Protein AF-A0A151S346-F1 (afdb_monomer)

Radius of gyration: 17.93 Å; Cα contacts (8 Å, |Δi|>4): 193; chains: 1; bounding box: 49×35×42 Å

Structure (mmCIF, N/CA/C/O backbone):
data_AF-A0A151S346-F1
#
_entry.id   AF-A0A151S346-F1
#
loop_
_atom_site.group_PDB
_atom_site.id
_atom_site.type_symbol
_atom_site.label_atom_id
_atom_site.label_alt_id
_atom_site.label_comp_id
_atom_site.label_asym_id
_atom_site.label_entity_id
_atom_site.label_seq_id
_atom_site.pdbx_PDB_ins_code
_atom_site.Cartn_x
_atom_site.Cartn_y
_atom_site.Cartn_z
_atom_site.occupancy
_atom_site.B_iso_or_equiv
_atom_site.auth_seq_id
_atom_site.auth_comp_id
_atom_site.auth_asym_id
_atom_site.auth_atom_id
_atom_site.pdbx_PDB_model_num
ATOM 1 N N . MET A 1 1 ? 10.507 6.221 -5.986 1.00 76.12 1 MET A N 1
ATOM 2 C CA . MET A 1 1 ? 10.106 4.818 -6.201 1.00 76.12 1 MET A CA 1
ATOM 3 C C . MET A 1 1 ? 8.639 4.755 -6.568 1.00 76.12 1 MET A C 1
ATOM 5 O O . MET A 1 1 ? 8.384 4.612 -7.746 1.00 76.12 1 MET A O 1
ATOM 9 N N . LEU A 1 2 ? 7.709 5.004 -5.638 1.00 82.38 2 LEU A N 1
ATOM 10 C CA . LEU A 1 2 ? 6.261 4.916 -5.881 1.00 82.38 2 LEU A CA 1
ATOM 11 C C . LEU A 1 2 ? 5.781 5.591 -7.182 1.00 82.38 2 LEU A C 1
ATOM 13 O O . LEU A 1 2 ? 5.258 4.907 -8.049 1.00 82.38 2 LEU A O 1
ATOM 17 N N . LEU A 1 3 ? 6.028 6.898 -7.346 1.00 80.44 3 LEU A N 1
ATOM 18 C CA . LEU A 1 3 ? 5.600 7.651 -8.536 1.00 80.44 3 LEU A CA 1
ATOM 19 C C . LEU A 1 3 ? 6.175 7.070 -9.837 1.00 80.44 3 LEU A C 1
ATOM 21 O O . LEU A 1 3 ? 5.467 6.926 -10.822 1.00 80.44 3 LEU A O 1
ATOM 25 N N . SER A 1 4 ? 7.458 6.701 -9.815 1.00 82.38 4 SER A N 1
ATOM 26 C CA . SER A 1 4 ? 8.146 6.084 -10.951 1.00 82.38 4 SER A CA 1
ATOM 27 C C . SER A 1 4 ? 7.546 4.726 -11.304 1.00 82.38 4 SER A C 1
ATOM 29 O O . SER A 1 4 ? 7.403 4.423 -12.477 1.00 82.38 4 SER A O 1
ATOM 31 N N . THR A 1 5 ? 7.179 3.917 -10.308 1.00 86.12 5 THR A N 1
ATOM 32 C CA . THR A 1 5 ? 6.579 2.597 -10.527 1.00 86.12 5 THR A CA 1
ATOM 33 C C . THR A 1 5 ? 5.213 2.697 -11.205 1.00 86.12 5 THR A C 1
ATOM 35 O O . THR A 1 5 ? 4.898 1.860 -12.042 1.00 86.12 5 THR A O 1
ATOM 38 N N . ILE A 1 6 ? 4.416 3.723 -10.892 1.00 87.56 6 ILE A N 1
ATOM 39 C CA . ILE A 1 6 ? 3.079 3.897 -11.485 1.00 87.56 6 ILE A CA 1
ATOM 40 C C . ILE A 1 6 ? 3.165 4.060 -13.014 1.00 87.56 6 ILE A C 1
ATOM 42 O O . ILE A 1 6 ? 2.290 3.563 -13.710 1.00 87.56 6 ILE A O 1
ATOM 46 N N . PHE A 1 7 ? 4.249 4.632 -13.560 1.00 85.12 7 PHE A N 1
ATOM 47 C CA . PHE A 1 7 ? 4.464 4.688 -15.018 1.00 85.12 7 PHE A CA 1
ATOM 48 C C . PHE A 1 7 ? 4.562 3.313 -15.688 1.00 85.12 7 PHE A C 1
ATOM 50 O O . PHE A 1 7 ? 4.301 3.200 -16.879 1.00 85.12 7 PHE A O 1
ATOM 57 N N . PHE A 1 8 ? 4.957 2.279 -14.944 1.00 88.19 8 PHE A N 1
ATOM 58 C CA . PHE A 1 8 ? 5.071 0.916 -15.459 1.00 88.19 8 PHE A CA 1
ATOM 59 C C . PHE A 1 8 ? 3.771 0.118 -15.304 1.00 88.19 8 PHE A C 1
ATOM 61 O O . PHE A 1 8 ? 3.742 -1.059 -15.656 1.00 88.19 8 PHE A O 1
ATOM 68 N N . TRP A 1 9 ? 2.712 0.705 -14.737 1.00 91.06 9 TRP A N 1
ATOM 69 C CA . TRP A 1 9 ? 1.428 0.034 -14.569 1.00 91.06 9 TRP A CA 1
ATOM 70 C C . TRP A 1 9 ? 0.682 -0.066 -15.904 1.00 91.06 9 TRP A C 1
ATOM 72 O O . TRP A 1 9 ? 0.400 0.943 -16.542 1.00 91.06 9 TRP A O 1
ATOM 82 N N . ASN A 1 10 ? 0.343 -1.292 -16.307 1.00 87.62 10 ASN A N 1
ATOM 83 C CA . ASN A 1 10 ? -0.384 -1.594 -17.539 1.00 87.62 10 ASN A CA 1
ATOM 84 C C . ASN A 1 10 ? -1.702 -2.321 -17.208 1.00 87.62 10 ASN A C 1
ATOM 86 O O . ASN A 1 10 ? -1.866 -3.512 -17.486 1.00 87.62 10 ASN A O 1
ATOM 90 N N . ASN A 1 11 ? -2.600 -1.620 -16.502 1.00 78.00 11 ASN A N 1
ATOM 91 C CA . ASN A 1 11 ? -3.958 -1.996 -16.051 1.00 78.00 11 ASN A CA 1
ATOM 92 C C . ASN A 1 11 ? -4.106 -3.248 -15.163 1.00 78.00 11 ASN A C 1
ATOM 94 O O . ASN A 1 11 ? -5.148 -3.468 -14.547 1.00 78.00 11 ASN A O 1
ATOM 98 N N . ARG A 1 12 ? -3.117 -4.143 -15.135 1.00 84.31 12 ARG A N 1
ATOM 99 C CA . ARG A 1 12 ? -3.181 -5.422 -14.403 1.00 84.31 12 ARG A CA 1
ATOM 100 C C . ARG A 1 12 ? -1.856 -5.836 -13.788 1.00 84.31 12 ARG A C 1
ATOM 102 O O . ARG A 1 12 ? -1.847 -6.638 -12.858 1.00 84.31 12 ARG A O 1
ATOM 109 N N . ALA A 1 13 ? -0.747 -5.340 -14.322 1.00 92.19 13 ALA A N 1
ATOM 110 C CA . ALA A 1 13 ? 0.581 -5.648 -13.828 1.00 92.19 13 ALA A CA 1
ATOM 111 C C . ALA A 1 13 ? 1.557 -4.514 -14.123 1.00 92.19 13 ALA A C 1
ATOM 113 O O . ALA A 1 13 ? 1.335 -3.701 -15.020 1.00 92.19 13 ALA A O 1
ATOM 114 N N . PHE A 1 14 ? 2.653 -4.501 -13.372 1.00 91.56 14 PHE A N 1
ATOM 115 C CA . PHE A 1 14 ? 3.814 -3.685 -13.671 1.00 91.56 14 PHE A CA 1
ATOM 116 C C . PHE A 1 14 ? 4.671 -4.379 -14.721 1.00 91.56 14 PHE A C 1
ATOM 118 O O . PHE A 1 14 ? 5.058 -5.536 -14.543 1.00 91.56 14 PHE A O 1
ATOM 125 N N . GLU A 1 15 ? 4.971 -3.668 -15.798 1.00 90.50 15 GLU A N 1
ATOM 126 C CA . GLU A 1 15 ? 5.877 -4.120 -16.843 1.00 90.50 15 GLU A CA 1
ATOM 127 C C . GLU A 1 15 ? 7.308 -3.719 -16.487 1.00 90.50 15 GLU A C 1
ATOM 129 O O . GLU A 1 15 ? 7.728 -2.579 -16.675 1.00 90.50 15 GLU A O 1
ATOM 134 N N . PHE A 1 16 ? 8.064 -4.664 -15.932 1.00 83.56 16 PHE A N 1
ATOM 135 C CA . PHE A 1 16 ? 9.490 -4.487 -15.692 1.00 83.56 16 PHE A CA 1
ATOM 136 C C . PHE A 1 16 ? 10.301 -5.248 -16.751 1.00 83.56 16 PHE A C 1
ATOM 138 O O . PHE A 1 16 ? 9.824 -6.246 -17.291 1.00 83.56 16 PHE A O 1
ATOM 145 N N . PRO A 1 17 ? 11.565 -4.872 -17.009 1.00 79.88 17 PRO A N 1
ATOM 146 C CA . PRO A 1 17 ? 12.475 -5.629 -17.875 1.00 79.88 17 PRO A CA 1
ATOM 147 C C . PRO A 1 17 ? 12.637 -7.110 -17.510 1.00 79.88 17 PRO A C 1
ATOM 149 O O . PRO A 1 17 ? 12.958 -7.930 -18.365 1.00 79.88 17 PRO A O 1
ATOM 152 N N . CYS A 1 18 ? 12.391 -7.481 -16.251 1.00 76.00 18 CYS A N 1
ATOM 153 C CA . CYS A 1 18 ? 12.375 -8.875 -15.801 1.00 76.00 18 CYS A CA 1
ATOM 154 C C . CYS A 1 18 ? 11.025 -9.599 -15.988 1.00 76.00 18 CYS A C 1
ATOM 156 O O . CYS A 1 18 ? 10.890 -10.734 -15.534 1.00 76.00 18 CYS A O 1
ATOM 158 N N . GLY A 1 19 ? 10.040 -8.967 -16.629 1.00 85.75 19 GLY A N 1
ATOM 159 C CA . GLY A 1 19 ? 8.696 -9.492 -16.864 1.00 85.75 19 GLY A CA 1
ATOM 160 C C . GLY A 1 19 ? 7.604 -8.757 -16.083 1.00 85.75 19 GLY A C 1
ATOM 161 O O . GLY A 1 19 ? 7.856 -7.793 -15.357 1.00 85.75 19 GLY A O 1
ATOM 162 N N . PHE A 1 20 ? 6.370 -9.240 -16.234 1.00 90.31 20 PHE A N 1
ATOM 163 C CA . PHE A 1 20 ? 5.205 -8.688 -15.548 1.00 90.31 20 PHE A CA 1
ATOM 164 C C . PHE A 1 20 ? 5.164 -9.116 -14.082 1.00 90.31 20 PHE A C 1
ATOM 166 O O . PHE A 1 20 ? 5.240 -10.305 -13.771 1.00 90.31 20 PHE A O 1
ATOM 173 N N . VAL A 1 21 ? 4.993 -8.150 -13.181 1.00 92.19 21 VAL A N 1
ATOM 174 C CA . VAL A 1 21 ? 4.899 -8.393 -11.736 1.00 92.19 21 VAL A CA 1
ATOM 175 C C . VAL A 1 21 ? 3.732 -7.589 -11.165 1.00 92.19 21 VAL A C 1
ATOM 177 O O . VAL A 1 21 ? 3.520 -6.444 -11.546 1.00 92.19 21 VAL A O 1
ATOM 180 N N . CYS A 1 22 ? 2.954 -8.158 -10.246 1.00 93.38 22 CYS A N 1
ATOM 181 C CA . CYS A 1 22 ? 1.840 -7.455 -9.606 1.00 93.38 22 CYS A CA 1
ATOM 182 C C . CYS A 1 22 ? 1.671 -7.889 -8.141 1.00 93.38 22 CYS A C 1
ATOM 184 O O . CYS A 1 22 ? 2.033 -9.020 -7.805 1.00 93.38 22 CYS A O 1
ATOM 186 N N . PRO A 1 23 ? 1.123 -7.022 -7.266 1.00 94.75 23 PRO A N 1
ATOM 187 C CA . PRO A 1 23 ? 0.718 -7.428 -5.928 1.00 94.75 23 PRO A CA 1
ATOM 188 C C . PRO A 1 23 ? -0.358 -8.510 -6.002 1.00 94.75 23 PRO A C 1
ATOM 190 O O . PRO A 1 23 ? -1.318 -8.386 -6.763 1.00 94.75 23 PRO A O 1
ATOM 193 N N . THR A 1 24 ? -0.217 -9.550 -5.191 1.00 94.06 24 THR A N 1
ATOM 194 C CA . THR A 1 24 ? -1.154 -10.671 -5.099 1.00 94.06 24 THR A CA 1
ATOM 195 C C . THR A 1 24 ? -1.981 -10.608 -3.818 1.00 94.06 24 THR A C 1
ATOM 197 O O . THR A 1 24 ? -1.682 -9.871 -2.879 1.00 94.06 24 THR A O 1
ATOM 200 N N . LEU A 1 25 ? -3.022 -11.439 -3.740 1.00 93.00 25 LEU A N 1
ATOM 201 C CA . LEU A 1 25 ? -3.840 -11.565 -2.532 1.00 93.00 25 LEU A CA 1
ATOM 202 C C . LEU A 1 25 ? -3.012 -11.979 -1.304 1.00 93.00 25 LEU A C 1
ATOM 204 O O . LEU A 1 25 ? -3.294 -11.525 -0.193 1.00 93.00 25 LEU A O 1
ATOM 208 N N . LEU A 1 26 ? -1.999 -12.828 -1.508 1.00 91.69 26 LEU A N 1
ATOM 209 C CA . LEU A 1 26 ? -1.112 -13.272 -0.440 1.00 91.69 26 LEU A CA 1
ATOM 210 C C . LEU A 1 26 ? -0.222 -12.126 0.042 1.00 91.69 26 LEU A C 1
ATOM 212 O O . LEU A 1 26 ? -0.079 -11.957 1.246 1.00 91.69 26 LEU A O 1
ATOM 216 N N . ASP A 1 27 ? 0.281 -11.290 -0.868 1.00 93.00 27 ASP A N 1
ATOM 217 C CA . ASP A 1 27 ? 1.080 -10.116 -0.501 1.00 93.00 27 ASP A CA 1
ATOM 218 C C . ASP A 1 27 ? 0.282 -9.155 0.388 1.00 93.00 27 ASP A C 1
ATOM 220 O O . ASP A 1 27 ? 0.772 -8.701 1.422 1.00 93.00 27 ASP A O 1
ATOM 224 N N . ILE A 1 28 ? -0.981 -8.892 0.033 1.00 92.88 28 ILE A N 1
ATOM 225 C CA . ILE A 1 28 ? -1.872 -8.053 0.845 1.00 92.88 28 ILE A CA 1
ATOM 226 C C . ILE A 1 28 ? -2.098 -8.675 2.224 1.00 92.88 28 ILE A C 1
ATOM 228 O O . ILE A 1 28 ? -2.015 -7.969 3.232 1.00 92.88 28 ILE A O 1
ATOM 232 N N . ALA A 1 29 ? -2.352 -9.984 2.293 1.00 90.81 29 ALA A N 1
ATOM 233 C CA . ALA A 1 29 ? -2.541 -10.689 3.557 1.00 90.81 29 ALA A CA 1
ATOM 234 C C . ALA A 1 29 ? -1.277 -10.668 4.429 1.00 90.81 29 ALA A C 1
ATOM 236 O O . ALA A 1 29 ? -1.372 -10.435 5.629 1.00 90.81 29 ALA A O 1
ATOM 237 N N . SER A 1 30 ? -0.094 -10.837 3.841 1.00 90.00 30 SER A N 1
ATOM 238 C CA . SER A 1 30 ? 1.178 -10.756 4.560 1.00 90.00 30 SER A CA 1
ATOM 239 C C . SER A 1 30 ? 1.426 -9.348 5.105 1.00 90.00 30 SER A C 1
ATOM 241 O O . SER A 1 30 ? 1.758 -9.194 6.280 1.00 90.00 30 SER A O 1
ATOM 243 N N . ILE A 1 31 ? 1.217 -8.311 4.286 1.00 90.25 31 ILE A N 1
ATOM 244 C CA . ILE A 1 31 ? 1.458 -6.916 4.678 1.00 90.25 31 ILE A CA 1
ATOM 245 C C . ILE A 1 31 ? 0.472 -6.460 5.762 1.00 90.25 31 ILE A C 1
ATOM 247 O O . ILE A 1 31 ? 0.884 -5.815 6.723 1.00 90.25 31 ILE A O 1
ATOM 251 N N . THR A 1 32 ? -0.814 -6.780 5.614 1.00 87.81 32 THR A N 1
ATOM 252 C CA . THR A 1 32 ? -1.883 -6.284 6.503 1.00 87.81 32 THR A CA 1
ATOM 253 C C . THR A 1 32 ? -2.211 -7.226 7.662 1.00 87.81 32 THR A C 1
ATOM 255 O O . THR A 1 32 ? -2.831 -6.817 8.638 1.00 87.81 32 THR A O 1
ATOM 258 N N . GLY A 1 33 ? -1.852 -8.505 7.564 1.00 86.25 33 GLY A N 1
ATOM 259 C CA . GLY A 1 33 ? -2.284 -9.540 8.507 1.00 86.25 33 GLY A CA 1
ATOM 260 C C . GLY A 1 33 ? -3.758 -9.924 8.375 1.00 86.25 33 GLY A C 1
ATOM 261 O O . GLY A 1 33 ? -4.266 -10.678 9.204 1.00 86.25 33 GLY A O 1
ATOM 262 N N . LEU A 1 34 ? -4.463 -9.413 7.360 1.00 85.25 34 LEU A N 1
ATOM 263 C CA . LEU A 1 34 ? -5.871 -9.715 7.128 1.00 85.25 34 LEU A CA 1
ATOM 264 C C . LEU A 1 34 ? -6.026 -11.049 6.395 1.00 85.25 34 LEU A C 1
ATOM 266 O O . LEU A 1 34 ? -5.273 -11.377 5.474 1.00 85.25 34 LEU A O 1
ATOM 270 N N . ALA A 1 35 ? -7.039 -11.819 6.794 1.00 81.44 35 ALA A N 1
ATOM 271 C CA . ALA A 1 35 ? -7.285 -13.133 6.222 1.00 81.44 35 ALA A CA 1
ATOM 272 C C . ALA A 1 35 ? -7.601 -13.032 4.712 1.00 81.44 35 ALA A C 1
ATOM 274 O O . ALA A 1 35 ? -8.504 -12.287 4.314 1.00 81.44 35 ALA A O 1
ATOM 27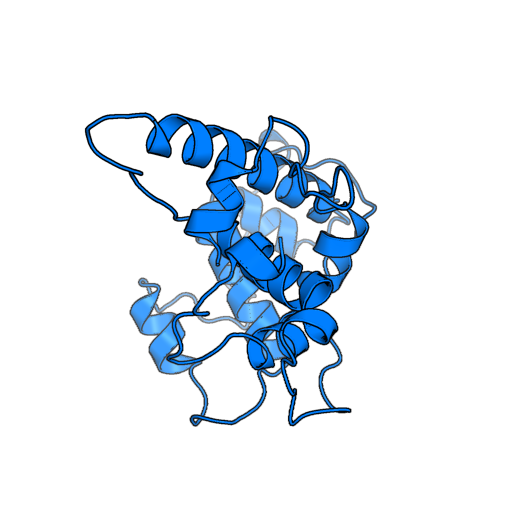5 N N . PRO A 1 36 ? -6.910 -13.808 3.855 1.00 80.69 36 PRO A N 1
ATOM 276 C CA . PRO A 1 36 ? -7.162 -13.812 2.416 1.00 80.69 36 PRO A CA 1
ATOM 277 C C . PRO A 1 36 ? -8.446 -14.558 2.040 1.00 80.69 36 PRO A C 1
ATOM 279 O O . PRO A 1 36 ? -8.899 -14.456 0.906 1.00 80.69 36 PRO A O 1
ATOM 282 N N . ILE A 1 37 ? -9.038 -15.311 2.968 1.00 82.62 37 ILE A N 1
ATOM 283 C CA . ILE A 1 37 ? -10.231 -16.129 2.749 1.00 82.62 37 ILE A CA 1
ATOM 284 C C . ILE A 1 37 ? -11.269 -15.757 3.802 1.00 82.62 37 ILE A C 1
ATOM 286 O O . ILE A 1 37 ? -10.944 -15.592 4.977 1.00 82.62 37 ILE A O 1
ATOM 290 N N . GLY A 1 38 ? -12.515 -15.640 3.362 1.00 79.88 38 GLY A N 1
ATOM 291 C CA . GLY A 1 38 ? -13.639 -15.257 4.195 1.00 79.88 38 GLY A CA 1
ATOM 292 C C . GLY A 1 38 ? -14.897 -15.017 3.368 1.00 79.88 38 GLY A C 1
ATOM 293 O O . GLY A 1 38 ? -14.881 -15.114 2.138 1.00 79.88 38 GLY A O 1
ATOM 294 N N . ASP A 1 39 ? -15.970 -14.670 4.058 1.00 79.81 39 ASP A N 1
ATOM 295 C CA . ASP A 1 39 ? -17.230 -14.210 3.508 1.00 79.81 39 ASP A CA 1
ATOM 296 C C . ASP A 1 39 ? -17.027 -12.946 2.668 1.00 79.81 39 ASP A C 1
ATOM 298 O O . ASP A 1 39 ? -16.137 -12.119 2.910 1.00 79.81 39 ASP A O 1
ATOM 302 N N . ARG A 1 40 ? -17.870 -12.794 1.646 1.00 73.25 40 ARG A N 1
ATOM 303 C CA . ARG A 1 40 ? -17.885 -11.578 0.834 1.00 73.25 40 ARG A CA 1
ATOM 304 C C . ARG A 1 40 ? -18.410 -10.415 1.666 1.00 73.25 40 ARG A C 1
ATOM 306 O O . ARG A 1 40 ? -19.367 -10.560 2.422 1.00 73.25 40 ARG A O 1
ATOM 313 N N . PHE A 1 41 ? -17.783 -9.261 1.489 1.00 72.81 41 PHE A N 1
ATOM 314 C CA . PHE A 1 41 ? -18.257 -8.022 2.076 1.00 72.81 41 PHE A CA 1
ATOM 315 C C . PHE A 1 41 ? -19.475 -7.510 1.294 1.00 72.81 41 PHE A C 1
ATOM 317 O O . PHE A 1 41 ? -19.370 -7.280 0.089 1.00 72.81 41 PHE A O 1
ATOM 324 N N . TYR A 1 42 ? -20.606 -7.338 1.979 1.00 70.75 42 TYR A N 1
ATOM 325 C CA . TYR A 1 42 ? -21.814 -6.708 1.444 1.00 70.75 42 TYR A CA 1
ATOM 326 C C . TYR A 1 42 ? -22.143 -5.490 2.319 1.00 70.75 42 TYR A C 1
ATOM 328 O O . TYR A 1 42 ? -22.541 -5.695 3.466 1.00 70.75 42 TYR A O 1
ATOM 336 N N . PRO A 1 43 ? -21.954 -4.251 1.825 1.00 61.53 43 PRO A N 1
ATOM 337 C CA . PRO A 1 43 ? -22.199 -3.035 2.605 1.00 61.53 43 PRO A CA 1
ATOM 338 C C . PRO A 1 43 ? -23.625 -2.971 3.166 1.00 61.53 43 PRO A C 1
ATOM 340 O O . PRO A 1 43 ? -23.817 -2.591 4.316 1.00 61.53 43 PRO A O 1
ATOM 343 N N . ASP A 1 44 ? -24.598 -3.428 2.374 1.00 64.25 44 ASP A N 1
ATOM 344 C CA . ASP A 1 44 ? -26.031 -3.350 2.684 1.00 64.25 44 ASP A CA 1
ATOM 345 C C . ASP A 1 44 ? -26.501 -4.424 3.680 1.00 64.25 44 ASP A C 1
ATOM 347 O O . ASP A 1 44 ? -27.643 -4.415 4.117 1.00 64.25 44 ASP A O 1
ATOM 351 N N . ALA A 1 45 ? -25.634 -5.371 4.056 1.00 64.00 45 ALA A N 1
ATOM 352 C CA . ALA A 1 45 ? -25.980 -6.450 4.984 1.00 64.00 45 ALA A CA 1
ATOM 353 C C . ALA A 1 45 ? -25.872 -6.044 6.469 1.00 64.00 45 ALA A C 1
ATOM 355 O O . ALA A 1 45 ? -25.997 -6.900 7.349 1.00 64.00 45 ALA A O 1
ATOM 356 N N . PHE A 1 46 ? -25.579 -4.772 6.751 1.00 60.12 46 PHE A N 1
ATOM 357 C CA . PHE A 1 46 ? -25.340 -4.244 8.093 1.00 60.12 46 PHE A CA 1
ATOM 358 C C . PHE A 1 46 ? -26.335 -3.115 8.394 1.00 60.12 46 PHE A C 1
ATOM 360 O O . PHE A 1 46 ? -26.042 -1.946 8.171 1.00 60.12 46 PHE A O 1
ATOM 367 N N . GLU A 1 47 ? -27.523 -3.483 8.885 1.00 52.31 47 GLU A N 1
ATOM 368 C CA . GLU A 1 47 ? -28.584 -2.538 9.283 1.00 52.31 47 GLU A CA 1
ATOM 369 C C . GLU A 1 47 ? -28.520 -2.136 10.772 1.00 52.31 47 GLU A C 1
ATOM 371 O O . GLU A 1 47 ? -29.179 -1.185 11.185 1.00 52.31 47 GLU A O 1
ATOM 376 N N . GLU A 1 48 ? -27.737 -2.833 11.602 1.00 52.22 48 GLU A N 1
ATOM 377 C CA . GLU A 1 48 ? -27.764 -2.642 13.058 1.00 52.22 48 GLU A CA 1
ATOM 378 C C . GLU A 1 48 ? -26.802 -1.547 13.543 1.00 52.22 48 GLU A C 1
ATOM 380 O O . GLU A 1 48 ? -25.578 -1.681 13.502 1.00 52.22 48 GLU A O 1
ATOM 385 N N . GLU A 1 49 ? -27.381 -0.472 14.078 1.00 47.00 49 GLU A N 1
ATOM 386 C CA . GLU A 1 49 ? -26.686 0.617 14.761 1.00 47.00 49 GLU A CA 1
ATOM 387 C C . GLU A 1 49 ? -26.223 0.147 16.155 1.00 47.00 49 GLU A C 1
ATOM 389 O O . GLU A 1 49 ? -26.911 0.293 17.166 1.00 47.00 49 GLU A O 1
ATOM 394 N N . ILE A 1 50 ? -25.055 -0.496 16.223 1.00 49.78 50 ILE A N 1
ATOM 395 C CA . ILE A 1 50 ? -24.530 -1.035 17.487 1.00 49.78 50 ILE A CA 1
ATOM 396 C C . ILE A 1 50 ? -23.805 0.067 18.278 1.00 49.78 50 ILE A C 1
ATOM 398 O O . ILE A 1 50 ? -22.918 0.761 17.777 1.00 49.78 50 ILE A O 1
ATOM 402 N N . SER A 1 51 ? -24.183 0.204 19.553 1.00 43.62 51 SER A N 1
ATOM 403 C CA . SER A 1 51 ? -23.626 1.138 20.542 1.00 43.62 51 SER A CA 1
ATOM 404 C C . SER A 1 51 ? -22.089 1.088 20.606 1.00 43.62 51 SER A C 1
ATOM 406 O O . SER A 1 51 ? -21.503 0.090 21.013 1.00 43.62 51 SER A O 1
ATOM 408 N N . ILE A 1 52 ? -21.438 2.217 20.298 1.00 48.12 52 ILE A N 1
ATOM 409 C CA . ILE A 1 52 ? -19.973 2.448 20.228 1.00 48.12 52 ILE A CA 1
ATOM 410 C C . ILE A 1 52 ? -19.243 2.256 21.589 1.00 48.12 52 ILE A C 1
ATOM 412 O O . ILE A 1 52 ? -18.043 2.484 21.715 1.00 48.12 52 ILE A O 1
ATOM 416 N N . LYS A 1 53 ? -19.934 1.818 22.648 1.00 44.09 53 LYS A N 1
ATOM 417 C CA . LYS A 1 53 ? -19.402 1.789 24.022 1.00 44.09 53 LYS A CA 1
ATOM 418 C C . LYS A 1 53 ? -18.397 0.668 24.336 1.00 44.09 53 LYS A C 1
ATOM 420 O O . LYS A 1 53 ? -17.814 0.713 25.413 1.00 44.09 53 LYS A O 1
ATOM 425 N N . GLU A 1 54 ? -18.158 -0.292 23.443 1.00 42.97 54 GLU A N 1
ATOM 426 C CA . GLU A 1 54 ? -17.302 -1.463 23.734 1.00 42.97 54 GLU A CA 1
ATOM 427 C C . GLU A 1 54 ? -15.904 -1.451 23.094 1.00 42.97 54 GLU A C 1
ATOM 429 O O . GLU A 1 54 ? -15.146 -2.406 23.254 1.00 42.97 54 GLU A O 1
ATOM 434 N N . THR A 1 55 ? -15.493 -0.379 22.414 1.00 46.03 55 THR A N 1
ATOM 435 C CA . THR A 1 55 ? -14.141 -0.328 21.839 1.00 46.03 55 THR A CA 1
ATOM 436 C C . THR A 1 55 ? -13.128 0.263 22.817 1.00 46.03 55 THR A C 1
ATOM 438 O O . THR A 1 55 ? -13.237 1.418 23.217 1.00 46.03 55 THR A O 1
ATOM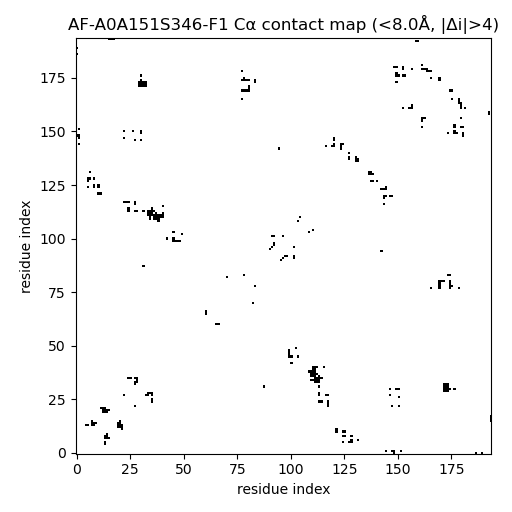 441 N N . SER A 1 56 ? -12.065 -0.490 23.116 1.00 46.00 56 SER A N 1
ATOM 442 C CA . SER A 1 56 ? -10.865 -0.016 23.833 1.00 46.00 56 SER A CA 1
ATOM 443 C C . SER A 1 56 ? -10.042 1.024 23.053 1.00 46.00 56 SER A C 1
ATOM 445 O O . SER A 1 56 ? -9.051 1.549 23.559 1.00 46.00 56 SER A O 1
ATOM 447 N N . ILE A 1 57 ? -10.447 1.330 21.817 1.00 47.69 57 ILE A N 1
ATOM 448 C CA . ILE A 1 57 ? -9.891 2.401 20.998 1.00 47.69 57 ILE A CA 1
ATOM 449 C C . ILE A 1 57 ? -10.759 3.637 21.212 1.00 47.69 57 ILE A C 1
ATOM 451 O O . ILE A 1 57 ? -11.915 3.690 20.799 1.00 47.69 57 ILE A O 1
ATOM 455 N N . SER A 1 58 ? -10.182 4.638 21.869 1.00 47.62 58 SER A N 1
ATOM 456 C CA . SER A 1 58 ? -10.808 5.944 22.015 1.00 47.62 58 SER A CA 1
ATOM 457 C C . SER A 1 58 ? -10.846 6.647 20.654 1.00 47.62 58 SER A C 1
ATOM 459 O O . SER A 1 58 ? -9.823 7.104 20.146 1.00 47.62 58 SER A O 1
ATOM 461 N N . TRP A 1 59 ? -12.034 6.723 20.055 1.00 54.00 59 TRP A N 1
ATOM 462 C CA . TRP A 1 59 ? -12.308 7.500 18.837 1.00 54.00 59 TRP A CA 1
ATOM 463 C C . TRP A 1 59 ? -12.525 8.998 19.125 1.00 54.00 59 TRP A C 1
ATOM 465 O O . TRP A 1 59 ? -12.976 9.749 18.263 1.00 54.00 59 TRP A O 1
ATOM 475 N N . ASP A 1 60 ? -12.202 9.458 20.339 1.00 49.47 60 ASP A N 1
ATOM 476 C CA . ASP A 1 60 ? -12.306 10.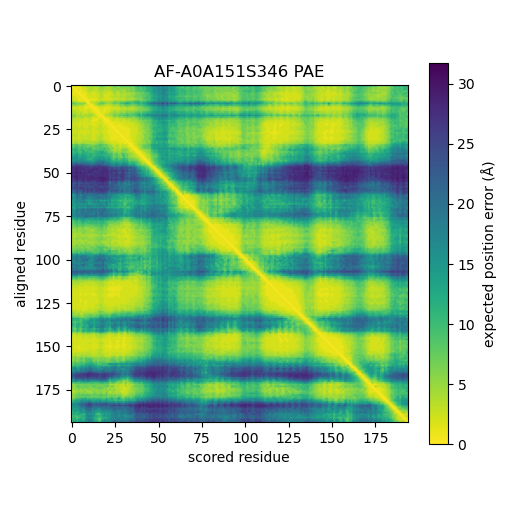857 20.776 1.00 49.47 60 ASP A CA 1
ATOM 477 C C . ASP A 1 60 ? -11.471 11.823 19.916 1.00 49.47 60 ASP A C 1
ATOM 479 O O . ASP A 1 60 ? -11.767 13.019 19.825 1.00 49.47 60 ASP A O 1
ATOM 483 N N . LYS A 1 61 ? -10.446 11.304 19.233 1.00 52.50 61 LYS A N 1
ATOM 484 C CA . LYS A 1 61 ? -9.570 12.066 18.340 1.00 52.50 61 LYS A CA 1
ATOM 485 C C . LYS A 1 61 ? -10.132 12.103 16.927 1.00 52.50 61 LYS A C 1
ATOM 487 O O . LYS A 1 61 ? -9.865 11.245 16.096 1.00 52.50 61 LYS A O 1
ATOM 492 N N . LYS A 1 62 ? -10.859 13.185 16.649 1.00 56.44 62 LYS A N 1
ATOM 493 C CA . LYS A 1 62 ? -11.557 13.454 15.380 1.00 56.44 62 LYS A CA 1
ATOM 494 C C . LYS A 1 62 ? -10.651 13.635 14.149 1.00 56.44 62 LYS A C 1
ATOM 496 O O . LYS A 1 62 ? -11.171 13.784 13.049 1.00 56.44 62 LYS A O 1
ATOM 501 N N . THR A 1 63 ? -9.322 13.665 14.293 1.00 61.47 63 THR A N 1
ATOM 502 C CA . THR A 1 63 ? -8.394 13.915 13.175 1.00 61.47 63 THR A CA 1
ATOM 503 C C . THR A 1 63 ? -7.244 12.908 13.127 1.00 61.47 63 THR A C 1
ATOM 505 O O . THR A 1 63 ? -6.689 12.527 14.159 1.00 61.47 63 THR A O 1
ATOM 508 N N . TYR A 1 64 ? -6.834 12.527 11.908 1.00 62.47 64 TYR A N 1
ATOM 509 C CA . TYR A 1 64 ? -5.675 11.654 11.659 1.00 62.47 64 TYR A CA 1
ATOM 510 C C . TYR A 1 64 ? -4.415 12.148 12.373 1.00 62.47 64 TYR A C 1
ATOM 512 O O . TYR A 1 64 ? -3.685 11.374 12.984 1.00 62.47 64 TYR A O 1
ATOM 520 N N . LEU A 1 65 ? -4.188 13.464 12.340 1.00 62.88 65 LEU A N 1
ATOM 521 C CA . LEU A 1 65 ? -3.033 14.094 12.968 1.00 62.88 65 LEU A CA 1
ATOM 522 C C . LEU A 1 65 ? -3.021 13.879 14.487 1.00 62.88 65 LEU A C 1
ATOM 524 O O . LEU A 1 65 ? -1.979 13.556 15.051 1.00 62.88 65 LEU A O 1
ATOM 528 N N . ALA A 1 66 ? -4.175 14.001 15.149 1.00 68.12 66 ALA A N 1
ATOM 529 C CA . ALA A 1 66 ? -4.287 13.735 16.578 1.00 68.12 66 ALA A CA 1
ATOM 530 C C . ALA A 1 66 ? -4.043 12.252 16.896 1.00 68.12 66 ALA A C 1
ATOM 532 O O . ALA A 1 66 ? -3.347 11.948 17.863 1.00 68.12 66 ALA A O 1
ATOM 533 N N . PHE A 1 67 ? -4.550 11.337 16.062 1.00 67.25 67 PHE A N 1
ATOM 534 C CA . PHE A 1 67 ? -4.294 9.902 16.196 1.00 67.25 67 PHE A CA 1
ATOM 535 C C . PHE A 1 67 ? -2.799 9.574 16.074 1.00 67.25 67 PHE A C 1
ATOM 537 O O . PHE A 1 67 ? -2.245 8.907 16.952 1.00 67.25 67 PHE A O 1
ATOM 544 N N . ILE A 1 68 ? -2.136 10.082 15.032 1.00 66.62 68 ILE A N 1
ATOM 545 C CA . ILE A 1 68 ? -0.704 9.880 14.792 1.00 66.62 68 ILE A CA 1
ATOM 546 C C . ILE A 1 68 ? 0.121 10.454 15.938 1.00 66.62 68 ILE A C 1
ATOM 548 O O . ILE A 1 68 ? 0.942 9.733 16.493 1.00 66.62 68 ILE A O 1
ATOM 552 N N . ASN A 1 69 ? -0.140 11.689 16.364 1.00 70.00 69 ASN A N 1
ATOM 553 C CA . ASN A 1 69 ? 0.612 12.320 17.451 1.00 70.00 69 ASN A CA 1
ATOM 554 C C . ASN A 1 69 ? 0.534 11.533 18.763 1.00 70.00 69 ASN A C 1
ATOM 556 O O . ASN A 1 69 ? 1.463 11.583 19.561 1.00 70.00 69 ASN A O 1
ATOM 560 N N . THR A 1 70 ? -0.553 10.794 18.996 1.00 69.19 70 THR A N 1
ATOM 561 C CA . THR A 1 70 ? -0.735 10.068 20.259 1.00 69.19 70 THR A CA 1
ATOM 562 C C . THR A 1 70 ? -0.288 8.618 20.222 1.00 69.19 70 THR A C 1
ATOM 564 O O . THR A 1 70 ? -0.079 8.027 21.275 1.00 69.19 70 THR A O 1
ATOM 567 N N . HIS A 1 71 ? -0.132 8.047 19.029 1.00 66.00 71 HIS A N 1
ATOM 568 C CA . HIS A 1 71 ? 0.344 6.675 18.849 1.00 66.00 71 HIS A CA 1
ATOM 569 C C . HIS A 1 71 ? 1.764 6.613 18.260 1.00 66.00 71 HIS A C 1
ATOM 571 O O . HIS A 1 71 ? 2.375 5.536 18.230 1.00 66.00 71 HIS A O 1
ATOM 577 N N . MET A 1 72 ? 2.324 7.755 17.838 1.00 66.88 72 MET A N 1
ATOM 578 C CA . MET A 1 72 ? 3.727 7.883 17.456 1.00 66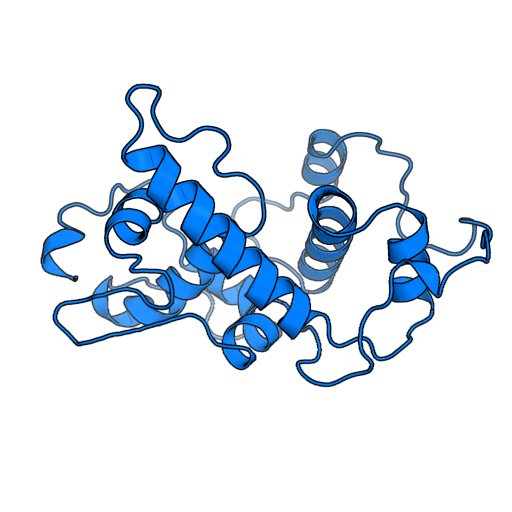.88 72 MET A CA 1
ATOM 579 C C . MET A 1 72 ? 4.613 7.472 18.632 1.00 66.88 72 MET A C 1
ATOM 581 O O . MET A 1 72 ? 4.511 7.995 19.737 1.00 66.88 72 MET A O 1
ATOM 585 N N . GLY A 1 73 ? 5.458 6.467 18.394 1.00 66.88 73 GLY A N 1
ATOM 586 C CA . GLY A 1 73 ? 6.502 6.082 19.341 1.00 66.88 73 GLY A CA 1
ATOM 587 C C . GLY A 1 73 ? 7.727 6.981 19.228 1.00 66.88 73 GLY A C 1
ATOM 588 O O . GLY A 1 73 ? 7.787 7.865 18.376 1.00 66.88 73 GLY A O 1
ATOM 589 N N . GLN A 1 74 ? 8.734 6.693 20.050 1.00 68.88 74 GLN A N 1
ATOM 590 C CA . GLN A 1 74 ? 10.069 7.258 19.866 1.00 68.88 74 GLN A CA 1
ATOM 591 C C . GLN A 1 74 ? 10.596 6.907 18.468 1.00 68.88 74 GLN A C 1
ATOM 593 O O . GLN A 1 74 ? 10.386 5.791 17.974 1.00 68.88 74 GLN A O 1
ATOM 598 N N . SER A 1 75 ? 11.280 7.860 17.835 1.00 61.59 75 SER A N 1
ATOM 599 C CA . SER A 1 75 ? 11.999 7.617 16.586 1.00 61.59 75 SER A CA 1
ATOM 600 C C . SER A 1 75 ? 12.929 6.415 16.756 1.00 61.59 75 SER A C 1
ATOM 602 O O . SER A 1 75 ? 13.548 6.269 17.804 1.00 61.59 75 SER A O 1
ATOM 604 N N . ASP A 1 76 ? 12.998 5.553 15.740 1.00 63.53 76 ASP A N 1
ATOM 605 C CA . ASP A 1 76 ? 13.830 4.333 15.720 1.00 63.53 76 ASP A CA 1
ATOM 606 C C . ASP A 1 76 ? 13.331 3.143 16.548 1.00 63.53 76 ASP A C 1
ATOM 608 O O . ASP A 1 76 ? 13.972 2.094 16.555 1.00 63.53 76 ASP A O 1
ATOM 612 N N . THR A 1 77 ? 12.144 3.241 17.153 1.00 69.75 77 THR A N 1
ATOM 613 C CA . THR A 1 77 ? 11.476 2.062 17.723 1.00 69.75 77 THR A CA 1
ATOM 614 C C . THR A 1 77 ? 10.688 1.295 16.653 1.00 69.75 77 THR A C 1
ATOM 616 O O . THR A 1 77 ? 10.021 1.919 15.820 1.00 69.75 77 THR A O 1
ATOM 619 N N . PRO A 1 78 ? 10.745 -0.052 16.639 1.00 68.31 78 PRO A N 1
ATOM 620 C CA . PRO A 1 78 ? 9.971 -0.850 15.697 1.00 68.31 78 PRO A CA 1
ATOM 621 C C . PRO A 1 78 ? 8.467 -0.648 15.919 1.00 68.31 78 PRO A C 1
ATOM 623 O O . PRO A 1 78 ? 7.999 -0.456 17.045 1.00 68.31 78 PRO A O 1
ATOM 626 N N . VAL A 1 79 ? 7.695 -0.707 14.832 1.00 75.06 79 VAL A N 1
ATOM 627 C CA . VAL A 1 79 ? 6.234 -0.622 14.905 1.00 75.06 79 VAL A CA 1
ATOM 628 C C . VAL A 1 79 ? 5.712 -1.874 15.608 1.00 75.06 79 VAL A C 1
ATOM 630 O O . VAL A 1 79 ? 5.888 -2.986 15.116 1.00 75.06 79 VAL A O 1
ATOM 633 N N . SER A 1 80 ? 5.073 -1.705 16.767 1.00 76.81 80 SER A N 1
ATOM 634 C CA . SER A 1 80 ? 4.440 -2.820 17.475 1.00 76.81 80 SER A CA 1
ATOM 635 C C . SER A 1 80 ? 3.212 -3.328 16.716 1.00 76.81 80 SER A C 1
ATOM 637 O O . SER A 1 80 ? 2.530 -2.560 16.032 1.00 76.81 80 SER A O 1
ATOM 639 N N . THR A 1 81 ? 2.862 -4.603 16.905 1.00 73.38 81 THR A N 1
ATOM 640 C CA . THR A 1 81 ? 1.654 -5.207 16.315 1.00 73.38 81 THR A CA 1
ATOM 641 C C . THR A 1 81 ? 0.393 -4.405 16.651 1.00 73.38 81 THR A C 1
ATOM 643 O O . THR A 1 81 ? -0.427 -4.143 15.778 1.00 73.38 81 THR A O 1
ATOM 646 N N . SER A 1 82 ? 0.269 -3.921 17.892 1.00 72.75 82 SER A N 1
ATOM 647 C CA . SER A 1 82 ? -0.857 -3.082 18.323 1.00 72.75 82 SER A CA 1
ATOM 648 C C . SER A 1 82 ? -0.959 -1.763 17.552 1.00 72.75 82 SER A C 1
ATOM 650 O O . SER A 1 82 ? -2.053 -1.366 17.160 1.00 72.75 82 SER A O 1
ATOM 652 N N . LYS A 1 83 ? 0.174 -1.102 17.278 1.00 78.00 83 LYS A N 1
ATOM 653 C CA . LYS A 1 83 ? 0.213 0.131 16.480 1.00 78.00 83 LYS A CA 1
ATOM 654 C C . LYS A 1 83 ? -0.138 -0.135 15.025 1.00 78.00 83 LYS A C 1
ATOM 656 O O . LYS A 1 83 ? -0.838 0.672 14.421 1.00 78.00 83 LYS A O 1
ATOM 661 N N . HIS A 1 84 ? 0.311 -1.264 14.482 1.00 79.31 84 HIS A N 1
ATOM 662 C CA . HIS A 1 84 ? -0.049 -1.665 13.128 1.00 79.31 84 HIS A CA 1
ATOM 663 C C . HIS A 1 84 ? -1.559 -1.916 12.995 1.00 79.31 84 HIS A C 1
ATOM 665 O O . HIS A 1 84 ? -2.189 -1.368 12.096 1.00 79.31 84 HIS A O 1
ATOM 671 N N . ILE A 1 85 ? -2.157 -2.671 13.923 1.00 77.38 85 ILE A N 1
ATOM 672 C CA . ILE A 1 85 ? -3.606 -2.927 13.945 1.00 77.38 85 ILE A CA 1
ATOM 673 C C . ILE A 1 85 ? -4.388 -1.616 14.089 1.00 77.38 85 ILE A C 1
ATOM 675 O O . ILE A 1 85 ? -5.343 -1.392 13.351 1.00 77.38 85 ILE A O 1
ATOM 679 N N . ALA A 1 86 ? -3.975 -0.726 14.997 1.00 76.75 86 ALA A N 1
ATOM 680 C CA . ALA A 1 86 ? -4.645 0.557 15.198 1.00 76.75 86 ALA A CA 1
ATOM 681 C C . ALA A 1 86 ? -4.582 1.443 13.941 1.00 76.75 86 ALA A C 1
ATOM 683 O O . ALA A 1 86 ? -5.586 2.044 13.562 1.00 76.75 86 ALA A O 1
ATOM 684 N N . PHE A 1 87 ? -3.427 1.490 13.266 1.00 81.88 87 PHE A N 1
ATOM 685 C CA . PHE A 1 87 ? -3.284 2.177 11.982 1.00 81.88 87 PHE A CA 1
ATOM 686 C C . PHE A 1 87 ? -4.207 1.581 10.915 1.00 81.88 87 PHE A C 1
ATOM 688 O O . PHE A 1 87 ? -4.918 2.331 10.253 1.00 81.88 87 PHE A O 1
ATOM 695 N N . LEU A 1 88 ? -4.227 0.253 10.765 1.00 82.06 88 LEU A N 1
ATOM 696 C CA . LEU A 1 88 ? -5.091 -0.415 9.793 1.00 82.06 88 LEU A CA 1
ATOM 697 C C . LEU A 1 88 ? -6.566 -0.136 10.059 1.00 82.06 88 LEU A C 1
ATOM 699 O O . LEU A 1 88 ? -7.280 0.223 9.132 1.00 82.06 88 LEU A O 1
ATOM 703 N N . MET A 1 89 ? -7.016 -0.252 11.309 1.00 77.50 89 MET A N 1
ATOM 704 C CA . MET A 1 89 ? -8.398 0.045 11.692 1.00 77.50 89 MET A CA 1
ATOM 705 C C . MET A 1 89 ? -8.772 1.488 11.355 1.00 77.50 89 MET A C 1
ATOM 707 O O . MET A 1 89 ? -9.825 1.730 10.765 1.00 77.50 89 MET A O 1
ATOM 711 N N . TYR A 1 90 ? -7.890 2.442 11.668 1.00 78.38 90 TYR A N 1
ATOM 712 C CA . TYR A 1 90 ? -8.092 3.841 11.310 1.00 78.38 90 TYR A CA 1
ATOM 713 C C . TYR A 1 90 ? -8.155 4.034 9.788 1.00 78.38 90 TYR A C 1
ATOM 715 O O . TYR A 1 90 ? -9.092 4.641 9.275 1.00 78.38 90 TYR A O 1
ATOM 723 N N . TRP A 1 91 ? -7.186 3.505 9.045 1.00 83.50 91 TRP A N 1
ATOM 724 C CA . TRP A 1 91 ? -7.108 3.684 7.597 1.00 83.50 91 TRP A CA 1
ATOM 725 C C . TRP A 1 91 ? -8.291 3.033 6.870 1.00 83.50 91 TRP A C 1
ATOM 727 O O . TRP A 1 91 ? -8.899 3.662 6.008 1.00 83.50 91 TRP A O 1
ATOM 737 N N . LEU A 1 92 ? -8.677 1.818 7.265 1.00 80.62 92 LEU A N 1
ATOM 738 C CA . LEU A 1 92 ? -9.869 1.142 6.754 1.00 80.62 92 LEU A CA 1
ATOM 739 C C . LEU A 1 92 ? -11.127 1.980 7.014 1.00 80.62 92 LEU A C 1
ATOM 741 O O . LEU A 1 92 ? -11.943 2.132 6.109 1.00 80.62 92 LEU A O 1
ATOM 745 N N . SER A 1 93 ? -11.246 2.585 8.202 1.00 76.06 93 SER A N 1
ATOM 746 C CA . SER A 1 93 ? -12.362 3.483 8.540 1.00 76.06 93 SER A CA 1
ATOM 747 C C . SER A 1 93 ? -12.406 4.765 7.716 1.00 76.06 93 SER A C 1
ATOM 749 O O . SER A 1 93 ? -13.480 5.294 7.463 1.00 76.06 93 SER A O 1
ATOM 751 N N . ALA A 1 94 ? -11.247 5.283 7.317 1.00 75.31 94 ALA A N 1
ATOM 752 C CA . ALA A 1 94 ? -11.148 6.569 6.644 1.00 75.31 94 ALA A CA 1
ATOM 753 C C . ALA A 1 94 ? -11.218 6.442 5.116 1.00 75.31 94 ALA A C 1
ATOM 755 O O . ALA A 1 94 ? -11.650 7.376 4.445 1.00 75.31 94 ALA A O 1
ATOM 756 N N . CYS A 1 95 ? -10.752 5.318 4.563 1.00 74.69 95 CYS A N 1
ATOM 757 C CA . CYS A 1 95 ? -10.495 5.179 3.129 1.00 74.69 95 CYS A CA 1
ATOM 758 C C . CYS A 1 95 ? -11.250 4.036 2.444 1.00 74.69 95 CYS A C 1
ATOM 760 O O . CYS A 1 95 ? -11.252 4.010 1.216 1.00 74.69 95 CYS A O 1
ATOM 762 N N . VAL A 1 96 ? -11.818 3.080 3.191 1.00 74.50 96 VAL A N 1
ATOM 763 C CA . VAL A 1 96 ? -12.426 1.859 2.621 1.00 74.50 96 VAL A CA 1
ATOM 764 C C . VAL A 1 96 ? -13.872 1.668 3.077 1.00 74.50 96 VAL A C 1
ATOM 766 O O . VAL A 1 96 ? -14.717 1.266 2.284 1.00 74.50 96 VAL A O 1
ATOM 769 N N . PHE A 1 97 ? -14.170 1.964 4.340 1.00 72.62 97 PHE A N 1
ATOM 770 C CA . PHE A 1 97 ? -15.467 1.708 4.956 1.00 72.62 97 PHE A CA 1
ATOM 771 C C . PHE A 1 97 ? -16.175 2.992 5.370 1.00 72.62 97 PHE A C 1
ATOM 773 O O . PHE A 1 97 ? -15.557 3.915 5.886 1.00 72.62 97 PHE A O 1
ATOM 780 N N . CYS A 1 98 ? -17.498 3.016 5.216 1.00 63.94 98 CYS A N 1
ATOM 781 C CA . CYS A 1 98 ? -18.352 3.945 5.949 1.00 63.94 98 CYS A CA 1
ATOM 782 C C . CYS A 1 98 ? -18.560 3.444 7.392 1.00 63.94 98 CYS A C 1
ATOM 784 O O . CYS A 1 98 ? -18.355 2.265 7.688 1.00 63.94 98 CYS A O 1
ATOM 786 N N . THR A 1 99 ? -18.979 4.320 8.308 1.00 59.44 99 THR A N 1
ATOM 787 C CA . THR A 1 99 ? -19.109 4.021 9.750 1.00 59.44 99 THR A CA 1
ATOM 788 C C . THR A 1 99 ? -19.847 2.702 10.075 1.00 59.44 99 THR A C 1
ATOM 790 O O . THR A 1 99 ? -19.315 1.944 10.889 1.00 59.44 99 THR A O 1
ATOM 793 N N . PRO A 1 100 ? -20.973 2.342 9.415 1.00 53.81 100 PRO A N 1
ATOM 794 C CA . PRO A 1 100 ? -21.662 1.061 9.649 1.00 53.81 100 PRO A CA 1
ATOM 795 C C . PRO A 1 100 ? -20.831 -0.170 9.254 1.00 53.81 100 PRO A C 1
ATOM 797 O O . PRO A 1 100 ? -20.823 -1.202 9.922 1.00 53.81 100 PRO A O 1
ATOM 800 N N . SER A 1 101 ? -20.043 -0.049 8.187 1.00 61.28 101 SER A N 1
ATOM 801 C CA . SER A 1 101 ? -19.186 -1.126 7.684 1.00 61.28 101 SER A CA 1
ATOM 802 C C . SER A 1 101 ? -17.994 -1.419 8.602 1.00 61.28 101 SER A C 1
ATOM 804 O O . SER A 1 101 ? -17.433 -2.513 8.576 1.00 61.28 101 SER A O 1
ATOM 806 N N . LEU A 1 102 ? -17.605 -0.458 9.445 1.00 61.12 102 LEU A N 1
ATOM 807 C CA . LEU A 1 102 ? -16.578 -0.672 10.462 1.00 61.12 102 LEU A CA 1
ATOM 808 C C . LEU A 1 102 ? -17.079 -1.561 11.607 1.00 61.12 102 LEU A C 1
ATOM 810 O O . LEU A 1 102 ? -16.326 -2.366 12.156 1.00 61.12 102 LEU A O 1
ATOM 814 N N . GLN A 1 103 ? -18.359 -1.423 11.957 1.00 59.59 103 GLN A N 1
ATOM 815 C CA . GLN A 1 103 ? -18.997 -2.192 13.026 1.00 59.59 103 GLN A CA 1
ATOM 816 C C . GLN A 1 103 ? -19.093 -3.677 12.644 1.00 59.59 103 GLN A C 1
ATOM 818 O O . GLN A 1 103 ? -18.834 -4.548 13.471 1.00 59.59 103 GLN A O 1
ATOM 823 N N . ALA A 1 104 ? -19.323 -3.974 11.363 1.00 57.62 104 ALA A N 1
ATOM 824 C CA . ALA A 1 104 ? -19.244 -5.322 10.794 1.00 57.62 104 ALA A CA 1
ATOM 825 C C . ALA A 1 104 ? -17.892 -6.017 11.011 1.00 57.62 104 ALA A C 1
ATOM 827 O O . ALA A 1 104 ? -17.820 -7.218 11.278 1.00 57.62 104 ALA A O 1
ATOM 828 N N . LEU A 1 105 ? -16.822 -5.236 10.871 1.00 62.16 105 LEU A N 1
ATOM 829 C CA . LEU A 1 105 ? -15.435 -5.651 11.040 1.0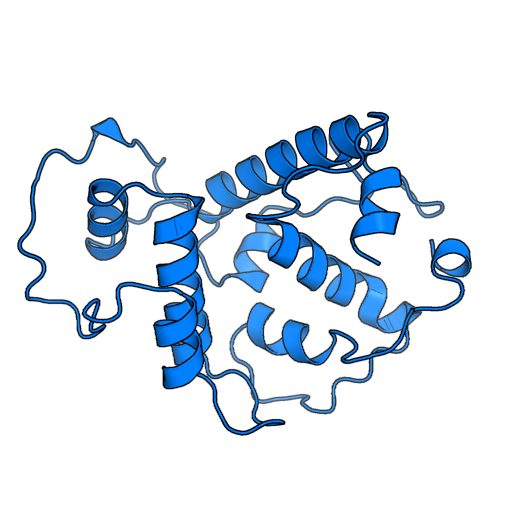0 62.16 105 LEU A CA 1
ATOM 830 C C . LEU A 1 105 ? -15.146 -5.991 12.509 1.00 62.16 105 LEU A C 1
ATOM 832 O O . LEU A 1 105 ? -14.438 -6.954 12.800 1.00 62.16 105 LEU A O 1
ATOM 836 N N . HIS A 1 106 ? -15.756 -5.235 13.427 1.00 60.22 106 HIS A N 1
ATOM 837 C CA . HIS A 1 106 ? -15.696 -5.474 14.867 1.00 60.22 106 HIS A CA 1
ATOM 838 C C . HIS A 1 106 ? -16.503 -6.706 15.301 1.00 60.22 106 HIS A C 1
ATOM 840 O O . HIS A 1 106 ? -16.073 -7.432 16.192 1.00 60.22 106 HIS A O 1
ATOM 846 N N . LEU A 1 107 ? -17.630 -6.999 14.639 1.00 59.31 107 LEU A N 1
ATOM 847 C CA . LEU A 1 107 ? -18.455 -8.187 14.913 1.00 59.31 107 LEU A CA 1
ATOM 848 C C . LEU A 1 107 ? -17.808 -9.519 14.498 1.00 59.31 107 LEU A C 1
ATOM 850 O O . LEU A 1 107 ? -18.453 -10.564 14.555 1.00 59.31 107 LEU A O 1
ATOM 854 N N . GLN A 1 108 ? -16.536 -9.502 14.085 1.00 56.28 108 GLN A N 1
ATOM 855 C CA . GLN A 1 108 ? -15.729 -10.693 13.823 1.00 56.28 108 GLN A CA 1
ATOM 856 C C . GLN A 1 108 ? -16.330 -11.636 12.765 1.00 56.28 108 GLN A C 1
ATOM 858 O O . GLN A 1 108 ? -15.955 -12.811 12.685 1.00 56.28 108 GLN A O 1
ATOM 863 N N . LYS A 1 109 ? -17.221 -11.135 11.893 1.00 62.75 109 LYS A N 1
ATOM 864 C CA . LYS A 1 109 ? -17.568 -11.871 10.675 1.00 62.75 109 LYS A CA 1
ATOM 865 C C . LYS A 1 109 ? -16.272 -12.072 9.898 1.00 62.75 109 LYS A C 1
ATOM 867 O O . LYS A 1 109 ? -15.489 -11.135 9.732 1.00 62.75 109 LYS A O 1
ATOM 872 N N . LYS A 1 110 ? -16.011 -13.305 9.460 1.00 67.56 110 LYS A N 1
ATOM 873 C CA . LYS A 1 110 ? -14.788 -13.668 8.734 1.00 67.56 110 LYS A CA 1
ATOM 874 C C . LYS A 1 110 ? -14.841 -13.061 7.337 1.00 67.56 110 LYS A C 1
ATOM 876 O O . LYS A 1 110 ? -15.044 -13.786 6.384 1.00 67.56 110 LYS A O 1
ATOM 881 N N . ILE A 1 111 ? -14.717 -11.748 7.197 1.00 74.50 111 ILE A N 1
ATOM 882 C CA . ILE A 1 111 ? -14.821 -11.058 5.911 1.00 74.50 111 ILE A CA 1
ATOM 883 C C . ILE A 1 111 ? -13.474 -11.146 5.186 1.00 74.50 111 ILE A C 1
ATOM 885 O O . ILE A 1 111 ? -12.418 -10.907 5.773 1.00 74.50 111 ILE A O 1
ATOM 889 N N . CYS A 1 112 ? -13.502 -11.463 3.891 1.00 81.50 112 CYS A N 1
ATOM 890 C CA . CYS A 1 112 ? -12.322 -11.488 3.027 1.00 81.50 112 CYS A CA 1
ATOM 891 C C . CYS A 1 112 ? -11.876 -10.059 2.659 1.00 81.50 112 CYS A C 1
ATOM 893 O O . CYS A 1 112 ? -12.118 -9.562 1.556 1.00 81.50 112 CYS A O 1
ATOM 895 N N . LEU A 1 113 ? -11.223 -9.379 3.600 1.00 83.62 113 LEU A N 1
ATOM 896 C CA . LEU A 1 113 ? -10.791 -7.990 3.427 1.00 83.62 113 LEU A CA 1
ATOM 897 C C . LEU A 1 113 ? -9.626 -7.854 2.449 1.00 83.62 113 LEU A C 1
ATOM 899 O O . LEU A 1 113 ? -9.590 -6.904 1.674 1.00 83.62 113 LEU A O 1
ATOM 903 N N . SER A 1 114 ? -8.710 -8.822 2.407 1.00 88.62 114 SER A N 1
ATOM 904 C CA . SER A 1 114 ? -7.535 -8.746 1.529 1.00 88.62 114 SER A CA 1
ATOM 905 C C . SER A 1 114 ? -7.917 -8.688 0.047 1.00 88.62 114 SER A C 1
ATOM 907 O O . SER A 1 114 ? -7.239 -8.027 -0.734 1.00 88.62 114 SER A O 1
ATOM 909 N N . LYS A 1 115 ? -9.036 -9.314 -0.350 1.00 88.75 115 LYS A N 1
ATOM 910 C CA . LYS A 1 115 ? -9.537 -9.249 -1.731 1.00 88.75 115 LYS A CA 1
ATOM 911 C C . LYS A 1 115 ? -10.118 -7.877 -2.066 1.00 88.75 115 LYS A C 1
ATOM 913 O O . LYS A 1 115 ? -9.868 -7.372 -3.157 1.00 88.75 115 LYS A O 1
ATOM 918 N N . LEU A 1 116 ? -10.857 -7.279 -1.131 1.00 87.38 116 LEU A N 1
ATOM 919 C CA . LEU A 1 116 ? -11.362 -5.913 -1.268 1.00 87.38 116 LEU A CA 1
ATOM 920 C C . LEU A 1 116 ? -10.201 -4.919 -1.389 1.00 87.38 116 LEU A C 1
ATOM 922 O O . LEU A 1 116 ? -10.202 -4.078 -2.280 1.00 87.38 116 LEU A O 1
ATOM 926 N N . LEU A 1 117 ? -9.181 -5.063 -0.539 1.00 90.75 117 LEU A N 1
ATOM 927 C CA . LEU A 1 117 ? -7.996 -4.207 -0.558 1.00 90.75 117 LEU A CA 1
ATOM 928 C C . LEU A 1 117 ? -7.167 -4.355 -1.829 1.00 90.75 117 LEU A C 1
ATOM 930 O O . LEU A 1 117 ? -6.670 -3.356 -2.337 1.00 90.75 117 LEU A O 1
ATOM 934 N N . LEU A 1 118 ? -7.036 -5.573 -2.359 1.00 92.88 118 LEU A N 1
ATOM 935 C CA . LEU A 1 118 ? -6.350 -5.792 -3.629 1.00 92.88 118 LEU A CA 1
ATOM 936 C C . LEU A 1 118 ? -7.085 -5.109 -4.788 1.00 92.88 118 LEU A C 1
ATOM 938 O O . LEU A 1 118 ? -6.455 -4.426 -5.589 1.00 92.88 118 LEU A O 1
ATOM 942 N N . ALA A 1 119 ? -8.411 -5.265 -4.853 1.00 91.31 119 ALA A N 1
ATOM 943 C CA . ALA A 1 119 ? -9.227 -4.600 -5.863 1.00 91.31 119 ALA A CA 1
ATOM 944 C C . ALA A 1 119 ? -9.120 -3.073 -5.745 1.00 91.31 119 ALA A C 1
ATOM 946 O O . ALA A 1 119 ? -8.885 -2.400 -6.742 1.00 91.31 119 ALA A O 1
ATOM 947 N N . TYR A 1 120 ? -9.202 -2.546 -4.519 1.00 90.31 120 TYR A N 1
ATOM 948 C CA . TYR A 1 120 ? -9.049 -1.118 -4.265 1.00 90.31 120 TYR A CA 1
ATOM 949 C C . TYR A 1 120 ? -7.668 -0.605 -4.682 1.00 90.31 120 TYR A C 1
ATOM 951 O O . TYR A 1 120 ? -7.574 0.429 -5.334 1.00 90.31 120 TYR A O 1
ATOM 959 N N . LEU A 1 121 ? -6.602 -1.355 -4.379 1.00 92.25 121 LEU A N 1
ATOM 960 C CA . LEU A 1 121 ? -5.253 -1.019 -4.821 1.00 92.25 121 LEU A CA 1
ATOM 961 C C . LEU A 1 121 ? -5.165 -0.921 -6.345 1.00 92.25 121 LEU A C 1
ATOM 963 O O . LEU A 1 121 ? -4.596 0.044 -6.839 1.00 92.25 121 LEU A O 1
ATOM 967 N N . TYR A 1 122 ? -5.728 -1.880 -7.079 1.00 93.06 122 TYR A N 1
ATOM 968 C CA . TYR A 1 122 ? -5.666 -1.882 -8.543 1.00 93.06 122 TYR A CA 1
ATOM 969 C C . TYR A 1 122 ? -6.446 -0.706 -9.134 1.00 93.06 122 TYR A C 1
ATOM 971 O O . TYR A 1 122 ? -5.905 0.006 -9.971 1.00 93.06 122 TYR A O 1
ATOM 979 N N . SER A 1 123 ? -7.652 -0.424 -8.631 1.00 90.25 123 SER A N 1
ATOM 980 C CA . SER A 1 123 ? -8.422 0.747 -9.066 1.00 90.25 123 SER A CA 1
ATOM 981 C C . SER A 1 123 ? -7.688 2.062 -8.792 1.00 90.25 123 SER A C 1
ATOM 983 O O . SER A 1 123 ? -7.675 2.943 -9.644 1.00 90.25 123 SER A O 1
ATOM 985 N N . SER A 1 124 ? -7.018 2.189 -7.640 1.00 89.25 124 SER A N 1
ATOM 986 C CA . SER A 1 124 ? -6.190 3.366 -7.353 1.00 89.25 124 SER A CA 1
ATOM 987 C C . SER A 1 124 ? -4.945 3.457 -8.237 1.00 89.25 124 SER A C 1
ATOM 989 O O . SER A 1 124 ? -4.453 4.558 -8.460 1.00 89.25 124 SER A O 1
ATOM 991 N N . LEU A 1 125 ? -4.403 2.335 -8.721 1.00 90.94 125 LEU A N 1
ATOM 992 C CA . LEU A 1 125 ? -3.286 2.339 -9.670 1.00 90.94 125 LEU A CA 1
ATOM 993 C C . LEU A 1 125 ? -3.734 2.743 -11.069 1.00 90.94 125 LEU A C 1
ATOM 995 O O . LEU A 1 125 ? -3.031 3.532 -11.693 1.00 90.94 125 LEU A O 1
ATOM 999 N N . ASP A 1 126 ? -4.895 2.266 -11.521 1.00 89.50 126 ASP A N 1
ATOM 1000 C CA . ASP A 1 126 ? -5.506 2.700 -12.779 1.00 89.50 126 ASP A CA 1
ATOM 1001 C C . ASP A 1 126 ? -5.715 4.221 -12.754 1.00 89.50 126 ASP A C 1
ATOM 1003 O O . ASP A 1 126 ? -5.132 4.932 -13.572 1.00 89.50 126 ASP A O 1
ATOM 1007 N N . GLU A 1 127 ? -6.410 4.738 -11.733 1.00 87.44 127 GLU A N 1
ATOM 1008 C CA . GLU A 1 127 ? -6.655 6.178 -11.566 1.00 87.44 127 GLU A CA 1
ATOM 1009 C C . GLU A 1 127 ? -5.347 6.979 -11.470 1.00 87.44 127 GLU A C 1
ATOM 1011 O O . GLU A 1 127 ? -5.176 8.001 -12.142 1.00 87.44 127 GLU A O 1
ATOM 1016 N N . ALA A 1 128 ? -4.383 6.509 -10.670 1.00 86.88 128 ALA A N 1
ATOM 1017 C CA . ALA A 1 128 ? -3.099 7.183 -10.540 1.00 86.88 128 ALA A CA 1
ATOM 1018 C C . ALA A 1 128 ? -2.329 7.194 -11.868 1.00 86.88 128 ALA A C 1
ATOM 1020 O O . ALA A 1 128 ? -1.746 8.222 -12.210 1.00 86.88 128 ALA A O 1
ATOM 1021 N N . SER A 1 129 ? -2.343 6.094 -12.624 1.00 86.75 129 SER A N 1
ATOM 1022 C CA . SER A 1 129 ? -1.673 6.001 -13.922 1.00 86.75 129 SER A CA 1
ATOM 1023 C C . SER A 1 129 ? -2.294 6.949 -14.945 1.00 86.75 129 SER A C 1
ATOM 1025 O O . SER A 1 129 ? -1.567 7.734 -15.547 1.00 86.75 129 SER A O 1
ATOM 1027 N N . GLU A 1 130 ? -3.624 6.989 -15.057 1.00 85.00 130 GLU A N 1
ATOM 1028 C CA . GLU A 1 130 ? -4.340 7.915 -15.939 1.00 85.00 130 GLU A CA 1
ATOM 1029 C C . GLU A 1 130 ? -4.055 9.375 -15.566 1.00 85.00 130 GLU A C 1
ATOM 1031 O O . GLU A 1 130 ? -3.792 10.216 -16.429 1.00 85.00 130 GLU A O 1
ATOM 1036 N N . SER A 1 131 ? -4.024 9.677 -14.264 1.00 82.38 131 SER A N 1
ATOM 1037 C CA . SER A 1 131 ? -3.766 11.029 -13.767 1.00 82.38 131 SER A CA 1
ATOM 1038 C C . SER A 1 131 ? -2.348 11.535 -14.065 1.00 82.38 131 SER A C 1
ATOM 1040 O O . SER A 1 131 ? -2.152 12.744 -14.196 1.00 82.38 131 SER A O 1
ATOM 1042 N N . LEU A 1 132 ? -1.360 10.641 -14.210 1.00 77.50 132 LEU A N 1
ATOM 1043 C CA . LEU A 1 132 ? 0.013 11.011 -14.574 1.00 77.50 132 LEU A CA 1
ATOM 1044 C C . LEU A 1 132 ? 0.132 11.492 -16.022 1.00 77.50 132 LEU A C 1
ATOM 1046 O O . LEU A 1 132 ? 1.035 12.272 -16.321 1.00 77.50 132 LEU A O 1
ATOM 1050 N N . PHE A 1 133 ? -0.770 11.056 -16.902 1.00 71.69 133 PHE A N 1
ATOM 1051 C CA . PHE A 1 133 ? -0.832 11.514 -18.292 1.00 71.69 133 PHE A CA 1
ATOM 1052 C C . PHE A 1 133 ? -1.664 12.795 -18.460 1.00 71.69 133 PHE A C 1
ATOM 1054 O O . PHE A 1 133 ? -1.727 13.349 -19.556 1.00 71.69 133 PHE A O 1
ATOM 1061 N N . CYS A 1 134 ? -2.286 13.291 -17.386 1.00 71.44 134 CYS A N 1
ATOM 1062 C CA . CYS A 1 134 ? -3.058 14.528 -17.390 1.00 71.44 134 CYS A CA 1
ATOM 1063 C C . CYS A 1 134 ? -2.161 15.747 -17.104 1.00 71.44 134 CYS A C 1
ATOM 1065 O O . CYS A 1 134 ? -1.342 15.727 -16.185 1.00 71.44 134 CYS A O 1
ATOM 1067 N N . GLU A 1 135 ? -2.355 16.851 -17.836 1.00 62.47 135 GLU A N 1
ATOM 1068 C CA . GLU A 1 135 ? -1.525 18.067 -17.724 1.00 62.47 135 GLU A CA 1
ATOM 1069 C C . GLU A 1 135 ? -1.512 18.687 -16.315 1.00 62.47 135 GLU A C 1
ATOM 1071 O O . GLU A 1 135 ? -0.557 19.365 -15.942 1.00 62.47 135 GLU A O 1
ATOM 1076 N N . SER A 1 136 ? -2.545 18.439 -15.496 1.00 67.12 136 SER A N 1
ATOM 1077 C CA . SER A 1 136 ? -2.598 18.944 -14.117 1.00 67.12 136 SER A CA 1
ATOM 1078 C C . SER A 1 136 ? -1.761 18.143 -13.110 1.00 67.12 136 SER A C 1
ATOM 1080 O O . SER A 1 136 ? -1.752 18.489 -11.928 1.00 67.12 136 SER A O 1
ATOM 1082 N N . GLY A 1 137 ? -1.083 17.081 -13.558 1.00 60.66 137 GLY A N 1
ATOM 1083 C CA . GLY A 1 137 ? -0.373 16.138 -12.702 1.00 60.66 137 GLY A CA 1
ATOM 1084 C C . GLY A 1 137 ? -1.315 15.244 -11.882 1.00 60.66 137 GLY A C 1
ATOM 1085 O O . GLY A 1 137 ? -2.540 15.416 -11.915 1.00 60.66 137 GLY A O 1
ATOM 1086 N N . PRO A 1 138 ? -0.752 14.289 -11.122 1.00 60.34 138 PRO A N 1
ATOM 1087 C CA . PRO A 1 138 ? -1.539 13.330 -10.367 1.00 60.34 138 PRO A CA 1
ATOM 1088 C C . PRO A 1 138 ? -2.292 14.035 -9.239 1.00 60.34 138 PRO A C 1
ATOM 1090 O O . PRO A 1 138 ? -1.694 14.600 -8.318 1.00 60.34 138 PRO A O 1
ATOM 1093 N N . ARG A 1 139 ? -3.624 14.003 -9.300 1.00 55.56 139 ARG A N 1
A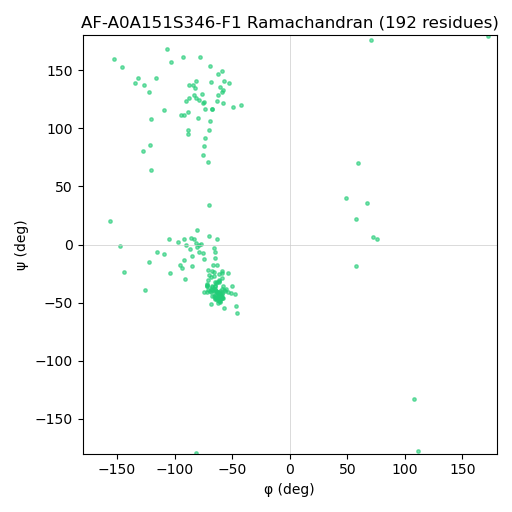TOM 1094 C CA . ARG A 1 139 ? -4.483 14.499 -8.223 1.00 55.56 139 ARG A CA 1
ATOM 1095 C C . ARG A 1 139 ? -4.710 13.354 -7.243 1.00 55.56 139 ARG A C 1
ATOM 1097 O O . ARG A 1 139 ? -5.158 12.292 -7.637 1.00 55.56 139 ARG A O 1
ATOM 1104 N N . ASN A 1 140 ? -4.412 13.589 -5.966 1.00 55.38 140 ASN A N 1
ATOM 1105 C CA . ASN A 1 140 ? -4.733 12.684 -4.860 1.00 55.38 140 ASN A CA 1
ATOM 1106 C C . ASN A 1 140 ? -4.136 11.265 -4.957 1.00 55.38 140 ASN A C 1
ATOM 1108 O O . ASN A 1 140 ? -4.859 10.280 -5.011 1.00 55.38 140 ASN A O 1
ATOM 1112 N N . LEU A 1 141 ? -2.812 11.141 -4.807 1.00 65.94 141 LEU A N 1
ATOM 1113 C CA . LEU A 1 141 ? -2.120 9.858 -4.548 1.00 65.94 141 LEU A CA 1
ATOM 1114 C C . LEU A 1 141 ? -2.401 9.295 -3.129 1.00 65.94 141 LEU A C 1
ATOM 1116 O O . LEU A 1 141 ? -1.525 8.718 -2.480 1.00 65.94 141 LEU A O 1
ATOM 1120 N N . TYR A 1 142 ? -3.606 9.511 -2.604 1.00 69.50 142 TYR A N 1
ATOM 1121 C CA . TYR A 1 142 ? -4.042 9.052 -1.288 1.00 69.50 142 TYR A CA 1
ATOM 1122 C C . TYR A 1 142 ? -4.747 7.690 -1.411 1.00 69.50 142 TYR A C 1
ATOM 1124 O O . TYR A 1 142 ? -5.152 7.289 -2.495 1.00 69.50 142 TYR A O 1
ATOM 1132 N N . GLY A 1 143 ? -4.877 6.949 -0.307 1.00 82.00 143 GLY A N 1
ATOM 1133 C CA . GLY A 1 143 ? -5.553 5.644 -0.298 1.00 82.00 143 GLY A CA 1
ATOM 1134 C C . GLY A 1 143 ? -4.582 4.465 -0.144 1.00 82.00 143 GLY A C 1
ATOM 1135 O O . GLY A 1 143 ? -3.751 4.504 0.767 1.00 82.00 143 GLY A O 1
ATOM 1136 N N . PRO A 1 144 ? -4.680 3.392 -0.951 1.00 89.00 144 PRO A N 1
ATOM 1137 C CA . PRO A 1 144 ? -3.960 2.134 -0.734 1.00 89.00 144 PRO A CA 1
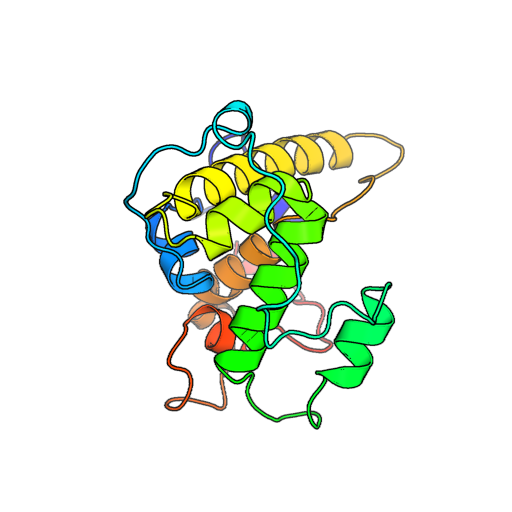ATOM 1138 C C . PRO A 1 144 ? -2.510 2.153 -1.235 1.00 89.00 144 PRO A C 1
ATOM 1140 O O . PRO A 1 144 ? -1.813 1.155 -1.095 1.00 89.00 144 PRO A O 1
ATOM 1143 N N . LEU A 1 145 ? -2.002 3.266 -1.778 1.00 89.00 145 LEU A N 1
ATOM 1144 C CA . LEU A 1 145 ? -0.648 3.325 -2.351 1.00 89.00 145 LEU A CA 1
ATOM 1145 C C . LEU A 1 145 ? 0.483 3.077 -1.335 1.00 89.00 145 LEU A C 1
ATOM 1147 O O . LEU A 1 145 ? 1.596 2.722 -1.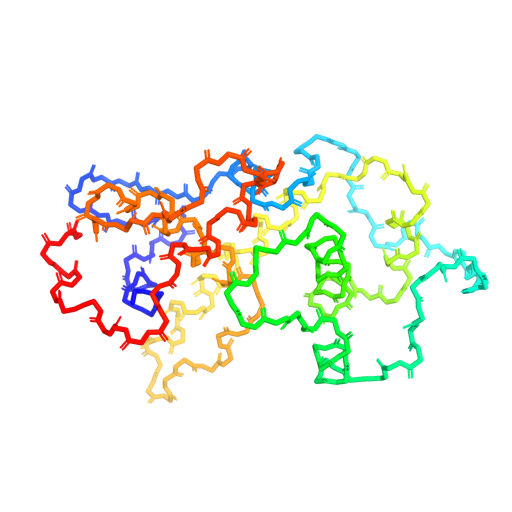725 1.00 89.00 145 LEU A O 1
ATOM 1151 N N . TRP A 1 146 ? 0.216 3.185 -0.030 1.00 88.31 146 TRP A N 1
ATOM 1152 C CA . TRP A 1 146 ? 1.165 2.734 0.992 1.00 88.31 146 TRP A CA 1
ATOM 1153 C C . TRP A 1 146 ? 1.408 1.214 0.922 1.00 88.31 146 TRP A C 1
ATOM 1155 O O . TRP A 1 146 ? 2.529 0.774 1.172 1.00 88.31 146 TRP A O 1
ATOM 1165 N N . LEU A 1 147 ? 0.407 0.416 0.520 1.00 91.94 147 LEU A N 1
ATOM 1166 C CA . LEU A 1 147 ? 0.563 -1.022 0.271 1.00 91.94 147 LEU A CA 1
ATOM 1167 C C . LEU A 1 147 ? 1.529 -1.255 -0.885 1.00 91.94 147 LEU A C 1
ATOM 1169 O O . LEU A 1 147 ? 2.427 -2.084 -0.763 1.00 91.94 147 LEU A O 1
ATOM 1173 N N . LEU A 1 148 ? 1.392 -0.480 -1.970 1.00 91.88 148 LEU A N 1
ATOM 1174 C CA . LEU A 1 148 ? 2.330 -0.540 -3.088 1.00 91.88 148 LEU A CA 1
ATOM 1175 C C . LEU A 1 148 ? 3.749 -0.201 -2.617 1.00 91.88 148 LEU A C 1
ATOM 1177 O O . LEU A 1 148 ? 4.685 -0.914 -2.956 1.00 91.88 148 LEU A O 1
ATOM 1181 N N . GLN A 1 149 ? 3.923 0.845 -1.804 1.00 89.50 149 GLN A N 1
ATOM 1182 C CA . GLN A 1 149 ? 5.239 1.214 -1.277 1.00 89.50 149 GLN A CA 1
ATOM 1183 C C . GLN A 1 149 ? 5.883 0.075 -0.470 1.00 89.50 149 GLN A C 1
ATOM 1185 O O . GLN A 1 149 ? 7.062 -0.217 -0.671 1.00 89.50 149 GLN A O 1
ATOM 1190 N N . LEU A 1 150 ? 5.132 -0.577 0.424 1.00 89.75 150 LEU A N 1
ATOM 1191 C CA . LEU A 1 150 ? 5.651 -1.695 1.218 1.00 89.75 150 LEU A CA 1
ATOM 1192 C C . LEU A 1 150 ? 5.937 -2.927 0.356 1.00 89.75 150 LEU A C 1
ATOM 1194 O O . LEU A 1 150 ? 6.981 -3.553 0.519 1.00 89.75 150 LEU A O 1
ATOM 1198 N N . TRP A 1 151 ? 5.059 -3.240 -0.594 1.00 92.50 151 TRP A N 1
ATOM 1199 C CA . TRP A 1 151 ? 5.267 -4.333 -1.540 1.00 92.50 151 TRP A CA 1
ATOM 1200 C C . TRP A 1 151 ? 6.517 -4.115 -2.403 1.00 92.50 151 TRP A C 1
ATOM 1202 O O . TRP A 1 151 ? 7.340 -5.017 -2.541 1.00 92.50 151 TRP A O 1
ATOM 1212 N N . LEU A 1 152 ? 6.725 -2.892 -2.905 1.00 89.06 152 LEU A N 1
ATOM 1213 C CA . LEU A 1 152 ? 7.931 -2.524 -3.647 1.00 89.06 152 LEU A CA 1
ATOM 1214 C C . LEU A 1 152 ? 9.190 -2.685 -2.791 1.00 89.06 152 LEU A C 1
ATOM 1216 O O . LEU A 1 152 ? 10.188 -3.218 -3.273 1.00 89.06 152 LEU A O 1
ATOM 1220 N N . ASN A 1 153 ? 9.146 -2.274 -1.518 1.00 87.38 153 ASN A N 1
ATOM 1221 C CA . ASN A 1 153 ? 10.265 -2.492 -0.603 1.00 87.38 153 ASN A CA 1
ATOM 1222 C C . ASN A 1 153 ? 10.591 -3.985 -0.455 1.00 87.38 153 ASN A C 1
ATOM 1224 O O . ASN A 1 153 ? 11.766 -4.323 -0.384 1.00 87.38 153 ASN A O 1
ATOM 1228 N N . ALA A 1 154 ? 9.580 -4.861 -0.428 1.00 87.62 154 ALA A N 1
ATOM 1229 C CA . ALA A 1 154 ? 9.767 -6.305 -0.300 1.00 87.62 154 ALA A CA 1
ATOM 1230 C C . ALA A 1 154 ? 10.423 -6.914 -1.550 1.00 87.62 154 ALA A C 1
ATOM 1232 O O . ALA A 1 154 ? 11.435 -7.606 -1.452 1.00 87.62 154 ALA A O 1
ATOM 1233 N N . ILE A 1 155 ? 9.889 -6.629 -2.744 1.00 87.19 155 ILE A N 1
ATOM 1234 C CA . ILE A 1 155 ? 10.400 -7.233 -3.988 1.00 87.19 155 ILE A CA 1
ATOM 1235 C C . ILE A 1 155 ? 11.776 -6.682 -4.381 1.00 87.19 155 ILE A C 1
ATOM 1237 O O . ILE A 1 155 ? 12.590 -7.393 -4.972 1.00 87.19 155 ILE A O 1
ATOM 1241 N N . PHE A 1 156 ? 12.057 -5.424 -4.034 1.00 82.12 156 PHE A N 1
ATOM 1242 C CA . PHE A 1 156 ? 13.328 -4.777 -4.331 1.00 82.12 156 PHE A CA 1
ATOM 1243 C C . PHE A 1 156 ? 14.318 -4.807 -3.161 1.00 82.12 156 PHE A C 1
ATOM 1245 O O . PHE A 1 156 ? 15.426 -4.307 -3.329 1.00 82.12 156 PHE A O 1
ATOM 1252 N N . GLU A 1 157 ? 13.987 -5.435 -2.024 1.00 80.50 157 GLU A N 1
ATOM 1253 C CA . GLU A 1 157 ? 14.818 -5.481 -0.806 1.00 80.50 157 GLU A CA 1
ATOM 1254 C C . GLU A 1 157 ? 16.281 -5.824 -1.124 1.00 80.50 157 GLU A C 1
ATOM 1256 O O . GLU A 1 157 ? 17.199 -5.066 -0.804 1.00 80.50 157 GLU A O 1
ATOM 1261 N N . LYS A 1 158 ? 16.490 -6.925 -1.858 1.00 74.94 158 LYS A N 1
ATOM 1262 C CA . LYS A 1 158 ? 17.823 -7.398 -2.262 1.00 74.94 158 LYS A CA 1
ATOM 1263 C C . LYS A 1 158 ? 18.480 -6.515 -3.324 1.00 74.94 158 LYS A C 1
ATOM 1265 O O . LYS A 1 158 ? 19.685 -6.298 -3.262 1.00 74.94 158 LYS A O 1
ATOM 1270 N N . LYS A 1 159 ? 17.712 -6.023 -4.304 1.00 73.00 159 LYS A N 1
ATOM 1271 C CA . LYS A 1 159 ? 18.242 -5.221 -5.424 1.00 73.00 159 LYS A CA 1
ATOM 1272 C C . LYS A 1 159 ? 18.659 -3.815 -4.992 1.00 73.00 159 LYS A C 1
ATOM 1274 O O . LYS A 1 159 ? 19.636 -3.288 -5.506 1.00 73.00 159 LYS A O 1
ATOM 1279 N N . LEU A 1 160 ? 17.927 -3.224 -4.053 1.00 68.31 160 LEU A N 1
ATOM 1280 C CA . LEU A 1 160 ? 18.175 -1.882 -3.529 1.00 68.31 160 LEU A CA 1
ATOM 1281 C C . LEU A 1 160 ? 19.076 -1.885 -2.287 1.00 68.31 160 LEU A C 1
ATOM 1283 O O . LEU A 1 160 ? 19.292 -0.824 -1.704 1.00 68.31 160 LEU A O 1
ATOM 1287 N N . LEU A 1 161 ? 19.600 -3.056 -1.889 1.00 67.62 161 LEU A N 1
ATOM 1288 C CA . LEU A 1 161 ? 20.420 -3.239 -0.687 1.00 67.62 161 LEU A CA 1
ATOM 1289 C C . LEU A 1 161 ? 19.768 -2.595 0.546 1.00 67.62 161 LEU A C 1
ATOM 1291 O O . LEU A 1 161 ? 20.443 -1.955 1.355 1.00 67.62 161 LEU A O 1
ATOM 1295 N N . LEU A 1 162 ? 18.441 -2.722 0.667 1.00 65.31 162 LEU A N 1
ATOM 1296 C CA . LEU A 1 162 ? 17.703 -2.167 1.796 1.00 65.31 162 LEU A CA 1
ATOM 1297 C C . LEU A 1 162 ? 18.077 -2.991 3.030 1.00 65.31 162 LEU A C 1
ATOM 1299 O O . LEU A 1 162 ? 17.593 -4.101 3.231 1.00 65.31 162 LEU A O 1
ATOM 1303 N N . THR A 1 163 ? 18.999 -2.479 3.839 1.00 57.28 163 THR A N 1
ATOM 1304 C CA . THR A 1 163 ? 19.418 -3.132 5.076 1.00 57.28 163 THR A CA 1
ATOM 1305 C C . THR A 1 163 ? 18.388 -2.863 6.165 1.00 57.28 163 THR A C 1
ATOM 1307 O O . THR A 1 163 ? 18.286 -1.754 6.686 1.00 57.28 163 THR A O 1
ATOM 1310 N N . SER A 1 164 ? 17.624 -3.891 6.545 1.00 56.09 164 SER A N 1
ATOM 1311 C CA . SER A 1 164 ? 16.867 -3.846 7.798 1.00 56.09 164 SER A CA 1
ATOM 1312 C C . SER A 1 164 ? 17.809 -4.132 8.965 1.00 56.09 164 SER A C 1
ATOM 1314 O O . SER A 1 164 ? 18.456 -5.177 9.013 1.00 56.09 164 SER A O 1
ATOM 1316 N N . SER A 1 165 ? 17.871 -3.224 9.937 1.00 54.84 165 SER A N 1
ATOM 1317 C CA . SER A 1 165 ? 18.601 -3.432 11.193 1.00 54.84 165 SER A CA 1
ATOM 1318 C C . SER A 1 165 ? 17.856 -4.335 12.189 1.00 54.84 165 SER A C 1
ATOM 1320 O O . SER A 1 165 ? 18.355 -4.565 13.287 1.00 54.84 165 SER A O 1
ATOM 1322 N N . PHE A 1 166 ? 16.664 -4.841 11.847 1.00 53.16 166 PHE A N 1
ATOM 1323 C CA . PHE A 1 166 ? 15.757 -5.497 12.792 1.00 53.16 166 PHE A CA 1
ATOM 1324 C C . PHE A 1 166 ? 15.323 -6.876 12.290 1.00 53.16 166 PHE A C 1
ATOM 1326 O O . PHE A 1 166 ? 14.232 -7.057 11.758 1.00 53.16 166 PHE A O 1
ATOM 1333 N N . PHE A 1 167 ? 16.191 -7.869 12.476 1.00 51.62 167 PHE A N 1
ATOM 1334 C CA . PHE A 1 167 ? 16.024 -9.189 11.866 1.00 51.62 167 PHE A CA 1
ATOM 1335 C C . PHE A 1 167 ? 15.053 -10.152 12.573 1.00 51.62 167 PHE A C 1
ATOM 1337 O O . PHE A 1 167 ? 14.864 -11.248 12.058 1.00 51.62 167 PHE A O 1
ATOM 1344 N N . LEU A 1 168 ? 14.432 -9.818 13.717 1.00 50.19 168 LEU A N 1
ATOM 1345 C CA . LEU A 1 168 ? 13.755 -10.880 14.491 1.00 50.19 168 LEU A CA 1
ATOM 1346 C C . LEU A 1 168 ? 12.489 -10.552 15.303 1.00 50.19 168 LEU A C 1
ATOM 1348 O O . LEU A 1 168 ? 11.947 -11.469 15.910 1.00 50.19 168 LEU A O 1
ATOM 1352 N N . VAL A 1 169 ? 11.989 -9.310 15.352 1.00 55.41 169 VAL A N 1
ATOM 1353 C CA . VAL A 1 169 ? 10.965 -8.943 16.371 1.00 55.41 169 VAL A CA 1
ATOM 1354 C C . VAL A 1 169 ? 9.588 -8.563 15.798 1.00 55.41 169 VAL A C 1
ATOM 1356 O O . VAL A 1 169 ? 8.629 -8.412 16.551 1.00 55.41 169 VAL A O 1
ATOM 1359 N N . CYS A 1 170 ? 9.422 -8.448 14.477 1.00 56.75 170 CYS A N 1
ATOM 1360 C CA . CYS A 1 170 ? 8.109 -8.140 13.897 1.00 56.75 170 CYS A CA 1
ATOM 1361 C C . CYS A 1 170 ? 7.334 -9.412 13.543 1.00 56.75 170 CYS A C 1
ATOM 1363 O O . CYS A 1 170 ? 7.685 -10.105 12.597 1.00 56.75 170 CYS A O 1
ATOM 1365 N N . GLN A 1 171 ? 6.243 -9.679 14.268 1.00 66.19 171 GLN A N 1
ATOM 1366 C CA . GLN A 1 171 ? 5.296 -10.758 13.941 1.00 66.19 171 GLN A CA 1
ATOM 1367 C C . GLN A 1 171 ? 4.535 -10.513 12.630 1.00 66.19 171 GLN A C 1
ATOM 1369 O O . GLN A 1 171 ? 3.953 -11.444 12.081 1.00 66.19 171 GLN A O 1
ATOM 1374 N N . LEU A 1 172 ? 4.515 -9.268 12.145 1.00 75.62 172 LEU A N 1
ATOM 1375 C CA . LEU A 1 172 ? 3.763 -8.867 10.967 1.00 75.62 172 LEU A CA 1
ATOM 1376 C C . LEU A 1 172 ? 4.670 -8.259 9.898 1.00 75.62 172 LEU A C 1
ATOM 1378 O O . LEU A 1 172 ? 5.445 -7.340 10.175 1.00 75.62 172 LEU A O 1
ATOM 1382 N N . GLU A 1 173 ? 4.512 -8.728 8.661 1.00 80.69 173 GLU A N 1
ATOM 1383 C CA . GLU A 1 173 ? 5.391 -8.359 7.553 1.00 80.69 173 GLU A CA 1
ATOM 1384 C C . GLU A 1 173 ? 5.287 -6.872 7.207 1.00 80.69 173 GLU A C 1
ATOM 1386 O O . GLU A 1 173 ? 6.305 -6.215 7.010 1.00 80.69 173 GLU A O 1
ATOM 1391 N N . GLY A 1 174 ? 4.087 -6.282 7.245 1.00 78.94 174 GLY A N 1
ATOM 1392 C CA . GLY A 1 174 ? 3.930 -4.843 7.019 1.00 78.94 174 GLY A CA 1
ATOM 1393 C C . GLY A 1 174 ? 4.753 -3.997 7.989 1.00 78.94 174 GLY A C 1
ATOM 1394 O O . GLY A 1 174 ? 5.379 -3.022 7.580 1.00 78.94 174 GLY A O 1
ATOM 1395 N N . ALA A 1 175 ? 4.830 -4.396 9.262 1.00 77.69 175 ALA A N 1
ATOM 1396 C CA . ALA A 1 175 ? 5.640 -3.698 10.254 1.00 77.69 175 ALA A CA 1
ATOM 1397 C C . ALA A 1 175 ? 7.148 -3.840 9.964 1.00 77.69 175 ALA A C 1
ATOM 1399 O O . ALA A 1 175 ? 7.871 -2.844 10.034 1.00 77.69 175 ALA A O 1
ATOM 1400 N N . ARG A 1 176 ? 7.615 -5.015 9.517 1.00 83.06 176 ARG A N 1
ATOM 1401 C CA . ARG A 1 176 ? 9.002 -5.220 9.059 1.00 83.06 176 ARG A CA 1
ATOM 1402 C C . ARG A 1 176 ? 9.332 -4.340 7.851 1.00 83.06 176 ARG A C 1
ATOM 1404 O O . ARG A 1 176 ? 10.340 -3.634 7.859 1.00 83.06 176 ARG A O 1
ATOM 1411 N N . LEU A 1 177 ? 8.462 -4.319 6.843 1.00 82.00 177 LEU A N 1
ATOM 1412 C CA . LEU A 1 177 ? 8.675 -3.600 5.582 1.00 82.00 177 LEU A CA 1
ATOM 1413 C C . LEU A 1 177 ? 8.726 -2.075 5.748 1.00 82.00 177 LEU A C 1
ATOM 1415 O O . LEU A 1 177 ? 9.363 -1.392 4.942 1.00 82.00 177 LEU A O 1
ATOM 1419 N N . THR A 1 178 ? 8.128 -1.517 6.810 1.00 76.75 178 THR A N 1
ATOM 1420 C CA . THR A 1 178 ? 8.292 -0.083 7.115 1.00 76.75 178 THR A CA 1
ATOM 1421 C C . THR A 1 178 ? 9.750 0.284 7.398 1.00 76.75 178 THR A C 1
ATOM 1423 O O . THR A 1 178 ? 10.181 1.370 7.013 1.00 76.75 178 THR A O 1
ATOM 1426 N N . THR A 1 179 ? 10.537 -0.633 7.977 1.00 73.06 179 THR A N 1
ATOM 1427 C CA . THR A 1 179 ? 11.967 -0.414 8.272 1.00 73.06 179 THR A CA 1
ATOM 1428 C C . THR A 1 179 ? 12.826 -0.309 7.014 1.00 73.06 179 THR A C 1
ATOM 1430 O O . THR A 1 179 ? 13.885 0.310 7.045 1.00 73.06 179 THR A O 1
ATOM 1433 N N . LEU A 1 180 ? 12.345 -0.861 5.898 1.00 74.00 180 LEU A N 1
ATOM 1434 C CA . LEU A 1 180 ? 13.015 -0.813 4.602 1.00 74.00 180 LEU A CA 1
ATOM 1435 C C . LEU A 1 180 ? 12.710 0.476 3.828 1.00 74.00 180 LEU A C 1
ATOM 1437 O O . LEU A 1 180 ? 13.341 0.733 2.807 1.00 74.00 180 LEU A O 1
ATOM 1441 N N . THR A 1 181 ? 11.755 1.296 4.284 1.00 69.19 181 THR A N 1
ATOM 1442 C CA . THR A 1 181 ? 11.410 2.543 3.588 1.00 69.19 181 THR A CA 1
ATOM 1443 C C . THR A 1 181 ? 12.515 3.578 3.823 1.00 69.19 181 THR A C 1
ATOM 1445 O O . THR A 1 181 ? 12.720 3.995 4.968 1.00 69.19 181 THR A O 1
ATOM 1448 N N . PRO A 1 182 ? 13.232 4.041 2.781 1.00 62.03 182 PRO A N 1
ATOM 1449 C CA . PRO A 1 182 ? 14.330 4.985 2.960 1.00 62.03 182 PRO A CA 1
ATOM 1450 C C . PRO A 1 182 ? 13.813 6.310 3.531 1.00 62.03 182 PRO A C 1
ATOM 1452 O O . PRO A 1 182 ? 12.967 6.961 2.924 1.00 62.03 182 PRO A O 1
ATOM 1455 N N . ARG A 1 183 ? 14.342 6.755 4.680 1.00 58.12 183 ARG A N 1
ATOM 1456 C CA . ARG A 1 183 ? 13.839 7.971 5.349 1.00 58.12 183 ARG A CA 1
ATOM 1457 C C . ARG A 1 183 ? 14.041 9.256 4.546 1.00 58.12 183 ARG A C 1
ATOM 1459 O O . ARG A 1 183 ? 13.223 10.158 4.673 1.00 58.12 183 ARG A O 1
ATOM 1466 N N . LYS A 1 184 ? 15.124 9.371 3.763 1.00 51.69 184 LYS A N 1
ATOM 1467 C CA . LYS A 1 184 ? 15.503 10.623 3.069 1.00 51.69 184 LYS A CA 1
ATOM 1468 C C . LYS A 1 184 ? 16.380 10.459 1.814 1.00 51.69 184 LYS A C 1
ATOM 1470 O O . LYS A 1 184 ? 17.024 11.418 1.404 1.00 51.69 184 LYS A O 1
ATOM 1475 N N . ARG A 1 185 ? 16.433 9.289 1.170 1.00 47.84 185 ARG A N 1
ATOM 1476 C CA . ARG A 1 185 ? 17.182 9.149 -0.093 1.00 47.84 185 ARG A CA 1
ATOM 1477 C C . ARG A 1 185 ? 16.233 8.973 -1.267 1.00 47.84 185 ARG A C 1
ATOM 1479 O O . ARG A 1 185 ? 15.534 7.970 -1.364 1.00 47.84 185 ARG A O 1
ATOM 1486 N N . SER A 1 186 ? 16.256 9.958 -2.164 1.00 49.06 186 SER A N 1
ATOM 1487 C CA . SER A 1 186 ? 16.050 9.710 -3.589 1.00 49.06 186 SER A CA 1
ATOM 1488 C C . SER A 1 186 ? 16.844 8.452 -3.949 1.00 49.06 186 SER A C 1
ATOM 1490 O O . SER A 1 186 ? 18.053 8.401 -3.715 1.00 49.06 186 SER A O 1
ATOM 1492 N N . ILE A 1 187 ? 16.167 7.414 -4.438 1.00 53.41 187 ILE A N 1
ATOM 1493 C CA . ILE A 1 187 ? 16.858 6.285 -5.058 1.00 53.41 187 ILE A CA 1
ATOM 1494 C C . ILE A 1 187 ? 17.333 6.809 -6.409 1.00 53.41 187 ILE A C 1
ATOM 1496 O O . ILE A 1 187 ? 16.588 6.798 -7.391 1.00 53.41 187 ILE A O 1
ATOM 1500 N N . GLU A 1 188 ? 18.553 7.342 -6.436 1.00 53.03 188 GLU A N 1
ATOM 1501 C CA . GLU A 1 188 ? 19.213 7.682 -7.688 1.00 53.03 188 GLU A CA 1
ATOM 1502 C C . GLU A 1 188 ? 19.305 6.420 -8.546 1.00 53.03 188 GLU A C 1
ATOM 1504 O O . GLU A 1 188 ? 19.720 5.359 -8.074 1.00 53.03 188 GLU A O 1
ATOM 1509 N N . ASN A 1 189 ? 18.937 6.542 -9.821 1.00 52.56 189 ASN A N 1
ATOM 1510 C CA . ASN A 1 189 ? 18.967 5.451 -10.791 1.00 52.56 189 ASN A CA 1
ATOM 1511 C C . ASN A 1 189 ? 17.975 4.300 -10.540 1.00 52.56 189 ASN A C 1
ATOM 1513 O O . ASN A 1 189 ? 18.297 3.162 -10.862 1.00 52.56 189 ASN A O 1
ATOM 1517 N N . PHE A 1 190 ? 16.762 4.552 -10.029 1.00 58.09 190 PHE A N 1
ATOM 1518 C CA . PHE A 1 190 ? 15.713 3.513 -9.989 1.00 58.09 190 PHE A CA 1
ATOM 1519 C C . PHE A 1 190 ? 15.523 2.812 -11.355 1.00 58.09 190 PHE A C 1
ATOM 1521 O O . PHE A 1 190 ? 15.374 1.596 -11.400 1.00 58.09 190 PHE A O 1
ATOM 1528 N N . SER A 1 191 ? 15.672 3.553 -12.460 1.00 58.94 191 SER A N 1
ATOM 1529 C CA . SER A 1 191 ? 15.665 3.037 -13.839 1.00 58.94 191 SER A CA 1
ATOM 1530 C C . SER A 1 191 ? 16.818 2.095 -14.210 1.00 58.94 191 SER A C 1
ATOM 1532 O O . SER A 1 191 ? 16.783 1.504 -15.277 1.00 58.94 191 SER A O 1
ATOM 1534 N N . LYS A 1 192 ? 17.873 1.974 -13.394 1.00 58.72 192 LYS A N 1
ATOM 1535 C CA . LYS A 1 192 ? 18.913 0.946 -13.584 1.00 58.72 192 LYS A CA 1
ATOM 1536 C C . LYS A 1 192 ? 18.529 -0.390 -12.943 1.00 58.72 192 LYS A C 1
ATOM 1538 O O . LYS A 1 192 ? 19.160 -1.400 -13.236 1.00 58.72 192 LYS A O 1
ATOM 1543 N N . TYR A 1 193 ? 17.569 -0.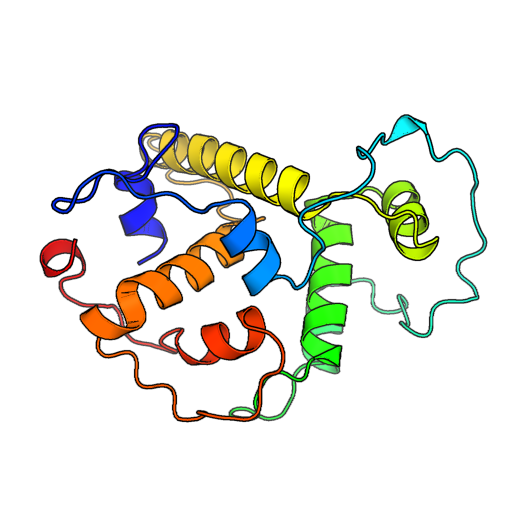380 -12.016 1.00 54.59 193 TYR A N 1
ATOM 1544 C CA . TYR A 1 193 ? 17.160 -1.553 -11.234 1.00 54.59 193 TYR A CA 1
ATOM 1545 C C . TYR A 1 193 ? 15.840 -2.166 -11.708 1.00 54.59 193 TYR A C 1
ATOM 1547 O O . TYR A 1 193 ? 15.602 -3.358 -11.452 1.00 54.59 193 TYR A O 1
ATOM 1555 N N . VAL A 1 194 ? 15.015 -1.333 -12.348 1.00 52.66 194 VAL A N 1
ATOM 1556 C CA . VAL A 1 194 ? 13.881 -1.717 -13.185 1.00 52.66 194 VAL A CA 1
ATOM 1557 C C . VAL A 1 194 ? 14.418 -1.919 -14.581 1.00 52.66 194 VAL A C 1
ATOM 1559 O O . VAL A 1 194 ? 14.559 -3.107 -14.927 1.00 52.66 194 VAL A O 1
#

Solvent-accessible surface area (backbone atoms only — not comparable to full-atom values): 11933 Å² total; per-residue (Å²): 106,66,76,66,52,43,75,32,51,64,91,76,31,31,62,39,82,91,44,77,48,63,92,47,51,63,54,44,16,47,43,68,69,39,49,64,68,52,46,83,85,57,78,87,78,58,84,78,89,72,77,81,84,79,59,94,65,78,73,82,55,90,42,72,68,55,47,46,70,72,68,59,71,65,86,94,60,80,64,47,72,70,58,51,51,53,49,49,56,51,48,41,49,74,69,75,33,56,77,64,52,47,52,50,61,71,68,63,57,59,47,25,51,15,52,53,51,48,52,51,36,50,54,51,47,46,54,49,39,58,26,59,76,36,95,86,44,64,75,75,90,69,73,55,56,63,56,54,48,38,50,50,38,62,77,36,26,79,81,69,65,47,73,61,94,71,90,82,81,60,96,42,50,35,48,50,34,57,62,43,54,70,90,85,62,83,69,79,62,55,80,78,77,78

Mean predicted aligned error: 10.9 Å

Organism: Cajanus cajan (NCBI:txid3821)

Sequence (194 aa):
MLLSTIFFWNNRAFEFPCGFVCPTLLDIASITGLAPIGDRFYPDAFEEEISIKETSISWDKKTYLAFINTHMGQSDTPVSTSKHIAFLMYWLSACVFCTPSLQALHLQKKICLSKLLLAYLYSSLDEASESLFCESGPRNLYGPLWLLQLWLNAIFEKKLLLTSSFFLVCQLEGARLTTLTPRKRSIENFSKYV

Secondary structure (DSSP, 8-state):
-HHHHHTTB-SSSEEETTEEE---HHHHHHHH---SS-BPP-GGG------GGG-SS-TT--SHHHHHHHH---TTPPPPHHHHHHHHHHHHHHHT--HHHHHHHHTT--B-HHHHHHHHHHHHHHHHHHHHTSTT------STHHHHHHHHHHHHTTTTT---S-SS--SSHHHHHHTTS-SS---TTHHHH-

Foldseek 3Di:
DLLVQLLQDDLAFGQDPVGTHDDDLVLLCQQQVADQDADEDDQVVQPDPDDPPPDPDPPVPVDPVVVCVVLPDPPPDFQDPVNSNVVVLVLCPVAPDDPSSSVVVVVPHSYNVSVSLRVVVSVLSVLQSVQCPDPVHGDDNDHSSLSVQLVCLVVCVPVLVQDQPDDDDDPGSSRSSVSSRDPDDDPPPPVVSD

pLDDT: mean 72.93, std 14.28, range [42.97, 94.75]

InterPro domains:
  IPR019557 Aminotransferase-like, plant mobile domain [PF10536] (12-156)
  IPR044824 Protein MAINTENANCE OF MERISTEMS-like [PTHR46033] (11-152)